Protein AF-R5W7V4-F1 (afdb_monomer_lite)

Radius of gyration: 25.19 Å; chains: 1; bounding box: 57×38×79 Å

Sequence (188 aa):
MGKQDMKKYNMDYVRISKSPCMNEIGKKKYGFDYDKALLEYKYFVGEKMSRKEWKKLKDCKKCNSYFEWEKSVMNENKEKTKIQLTEFEHYLDNKISMLKPQKNVYTILCSAFLGAIATYLCDHINHFFNLENDYQFTLFIVIIIIFPFLIIFAVWIMCKVMLPLWSTNTESTFLNEYRKIIKRMLDK

Structure (mmCIF, N/CA/C/O backbone):
data_AF-R5W7V4-F1
#
_entry.id   AF-R5W7V4-F1
#
loop_
_atom_site.group_PDB
_atom_site.id
_atom_site.type_symbol
_atom_site.label_atom_id
_atom_site.label_alt_id
_atom_site.label_comp_id
_atom_site.label_asym_id
_atom_site.label_entity_id
_atom_site.label_seq_id
_atom_site.pdbx_PDB_ins_code
_atom_site.Cartn_x
_atom_site.Cartn_y
_atom_site.Cartn_z
_atom_site.occupancy
_atom_site.B_iso_or_equiv
_atom_site.auth_seq_id
_atom_site.auth_comp_id
_atom_site.auth_asym_id
_atom_site.auth_atom_id
_atom_site.pdbx_PDB_model_num
ATOM 1 N N . MET A 1 1 ? -7.627 -14.445 33.616 1.00 45.75 1 MET A N 1
ATOM 2 C CA . MET A 1 1 ? -7.282 -14.604 32.185 1.00 45.75 1 MET A CA 1
ATOM 3 C C . MET A 1 1 ? -7.507 -16.058 31.806 1.00 45.75 1 MET A C 1
ATOM 5 O O . MET A 1 1 ? -6.765 -16.918 32.264 1.00 45.75 1 MET A O 1
ATOM 9 N N . GLY A 1 2 ? -8.619 -16.349 31.129 1.00 37.44 2 GLY A N 1
ATOM 10 C CA . GLY A 1 2 ? -9.129 -17.711 30.954 1.00 37.44 2 GLY A CA 1
ATOM 11 C C . GLY A 1 2 ? -8.644 -18.357 29.658 1.00 37.44 2 GLY A C 1
ATOM 12 O O . GLY A 1 2 ? -8.503 -17.697 28.635 1.00 37.44 2 GLY A O 1
ATOM 13 N N . LYS A 1 3 ? -8.455 -19.682 29.677 1.00 38.84 3 LYS A N 1
ATOM 14 C CA . LYS A 1 3 ? -8.078 -20.525 28.519 1.00 38.84 3 LYS A CA 1
ATOM 15 C C . LYS A 1 3 ? -8.970 -20.349 27.269 1.00 38.84 3 LYS A C 1
ATOM 17 O O . LYS A 1 3 ? -8.588 -20.798 26.192 1.00 38.84 3 LYS A O 1
ATOM 22 N N . GLN A 1 4 ? -10.141 -19.718 27.390 1.00 38.66 4 GLN A N 1
ATOM 23 C CA . GLN A 1 4 ? -11.029 -19.398 26.266 1.00 38.66 4 GLN A CA 1
ATOM 24 C C . GLN A 1 4 ? -10.526 -18.229 25.404 1.00 38.66 4 GLN A C 1
ATOM 26 O O . GLN A 1 4 ? -10.745 -18.255 24.195 1.00 38.66 4 GLN A O 1
ATOM 31 N N . ASP A 1 5 ? -9.774 -17.279 25.969 1.00 42.53 5 ASP A N 1
ATOM 32 C CA . ASP A 1 5 ? -9.280 -16.110 25.225 1.00 42.53 5 ASP A CA 1
ATOM 33 C C . ASP A 1 5 ? -8.139 -16.478 24.257 1.00 42.53 5 ASP A C 1
ATOM 35 O O . ASP A 1 5 ? -7.989 -15.869 23.200 1.00 42.53 5 ASP A O 1
ATOM 39 N N . MET A 1 6 ? -7.374 -17.537 24.557 1.00 39.38 6 MET A N 1
ATOM 40 C CA . MET A 1 6 ? -6.295 -18.033 23.684 1.00 39.38 6 MET A CA 1
ATOM 41 C C . MET A 1 6 ? -6.803 -18.786 22.448 1.00 39.38 6 MET A C 1
ATOM 43 O O . MET A 1 6 ? -6.127 -18.798 21.420 1.00 39.38 6 MET A O 1
ATOM 47 N N . LYS A 1 7 ? -7.993 -19.402 22.501 1.00 34.88 7 LYS A N 1
ATOM 48 C CA . LYS A 1 7 ? -8.510 -20.216 21.384 1.00 34.88 7 LYS A CA 1
ATOM 49 C C . LYS A 1 7 ? -8.892 -19.394 20.150 1.00 34.88 7 LYS A C 1
ATOM 51 O O . LYS A 1 7 ? -8.965 -19.957 19.064 1.00 34.88 7 LYS A O 1
ATOM 56 N N . LYS A 1 8 ? -9.097 -18.078 20.279 1.00 43.25 8 LYS A N 1
ATOM 57 C CA . LYS A 1 8 ? -9.481 -17.207 19.153 1.00 43.25 8 LYS A CA 1
ATOM 58 C C . LYS A 1 8 ? -8.299 -16.803 18.254 1.00 43.25 8 LYS A C 1
ATOM 60 O O . LYS A 1 8 ? -8.521 -16.257 17.177 1.00 43.25 8 LYS A O 1
ATOM 65 N N . TYR A 1 9 ? -7.060 -17.075 18.675 1.00 46.03 9 TYR A N 1
ATOM 66 C CA . TYR A 1 9 ? -5.841 -16.639 17.980 1.00 46.03 9 TYR A CA 1
ATOM 67 C C . TYR A 1 9 ? -5.237 -17.678 17.022 1.00 46.03 9 TYR A C 1
ATOM 69 O O . TYR A 1 9 ? -4.394 -17.311 16.205 1.00 46.03 9 TYR A O 1
ATOM 77 N N . ASN A 1 10 ? -5.696 -18.933 17.050 1.00 44.97 10 ASN A N 1
ATOM 78 C CA . ASN A 1 10 ? -5.303 -19.953 16.073 1.00 44.97 10 ASN A CA 1
ATOM 79 C C . ASN A 1 10 ? -6.250 -19.927 14.869 1.00 44.97 10 ASN A C 1
ATOM 81 O O . ASN A 1 10 ? -7.107 -20.792 14.712 1.00 44.97 10 ASN A O 1
ATOM 85 N N . MET A 1 11 ? -6.117 -18.906 14.023 1.00 55.84 11 MET A N 1
ATOM 86 C CA . MET A 1 11 ? -6.521 -19.056 12.627 1.00 55.84 11 MET A CA 1
ATOM 87 C C . MET A 1 11 ? -5.297 -19.509 11.844 1.00 55.84 11 MET A C 1
ATOM 89 O O . MET A 1 11 ? -4.327 -18.760 11.731 1.00 55.84 11 MET A O 1
ATOM 93 N N . ASP A 1 12 ? -5.340 -20.732 11.321 1.00 56.56 12 ASP A N 1
ATOM 94 C CA . ASP A 1 12 ? -4.322 -21.242 10.409 1.00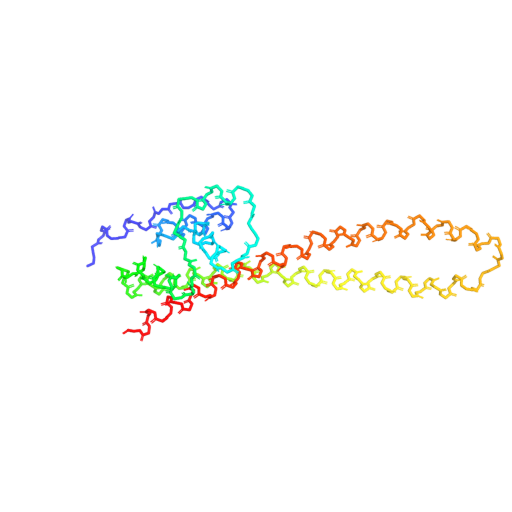 56.56 12 ASP A CA 1
ATOM 95 C C . ASP A 1 12 ? -4.352 -20.404 9.126 1.00 56.56 12 ASP A C 1
ATOM 97 O O . ASP A 1 12 ? -5.196 -20.574 8.245 1.00 56.56 12 ASP A O 1
ATOM 101 N N . TYR A 1 13 ? -3.459 -19.421 9.038 1.00 59.09 13 TYR A N 1
ATOM 102 C CA . TYR A 1 13 ? -3.273 -18.654 7.815 1.00 59.09 13 TYR A CA 1
ATOM 103 C C . TYR A 1 13 ? -2.566 -19.550 6.802 1.00 59.09 13 TYR A C 1
ATOM 105 O O . TYR A 1 13 ? -1.407 -19.918 7.006 1.00 59.09 13 TYR A O 1
ATOM 113 N N . VAL A 1 14 ? -3.222 -19.868 5.687 1.00 56.81 14 VAL A N 1
ATOM 114 C CA . VAL A 1 14 ? -2.554 -20.546 4.572 1.00 56.81 14 VAL A CA 1
ATOM 115 C C . VAL A 1 14 ? -1.581 -19.548 3.938 1.00 56.81 14 VAL A C 1
ATOM 117 O O . VAL A 1 14 ? -1.961 -18.648 3.188 1.00 56.81 14 VAL A O 1
ATOM 120 N N . ARG A 1 15 ? -0.296 -19.658 4.289 1.00 60.81 15 ARG A N 1
ATOM 121 C CA . ARG A 1 15 ? 0.766 -18.746 3.836 1.00 60.81 15 ARG A CA 1
ATOM 122 C C . ARG A 1 15 ? 1.220 -19.099 2.417 1.00 60.81 15 ARG A C 1
ATOM 124 O O . ARG A 1 15 ? 2.344 -19.539 2.222 1.00 60.81 15 ARG A O 1
ATOM 131 N N . ILE A 1 16 ? 0.353 -18.893 1.425 1.00 64.12 16 ILE A N 1
ATOM 132 C CA . ILE A 1 16 ? 0.706 -19.109 0.008 1.00 64.12 16 ILE A CA 1
ATOM 133 C C . ILE A 1 16 ? 1.590 -17.960 -0.497 1.00 64.12 16 ILE A C 1
ATOM 135 O O . ILE A 1 16 ? 2.588 -18.172 -1.175 1.00 64.12 16 ILE A O 1
ATOM 139 N N . SER A 1 17 ? 1.251 -16.717 -0.140 1.00 72.75 17 SER A N 1
ATOM 140 C CA . SER A 1 17 ? 2.065 -15.539 -0.452 1.00 72.75 17 SER A CA 1
ATOM 141 C C . SER A 1 17 ? 1.867 -14.423 0.579 1.00 72.75 17 SER A C 1
ATOM 143 O O . SER A 1 17 ? 0.826 -14.321 1.233 1.00 72.75 17 SER A O 1
ATOM 145 N N . LYS A 1 18 ? 2.894 -13.579 0.753 1.00 78.81 18 LYS A N 1
ATOM 146 C CA . LYS A 1 18 ? 2.960 -12.592 1.845 1.00 78.81 18 LYS A CA 1
ATOM 147 C C . LYS A 1 18 ? 1.864 -11.519 1.756 1.00 78.81 18 LYS A C 1
ATOM 149 O O . LYS A 1 18 ? 1.287 -11.167 2.777 1.00 78.81 18 LYS A O 1
ATOM 154 N N . SER A 1 19 ? 1.555 -11.000 0.563 1.00 80.56 19 SER A N 1
ATOM 155 C CA . SER A 1 19 ? 0.599 -9.884 0.413 1.00 80.56 19 SER A CA 1
ATOM 156 C C . SER A 1 19 ? -0.866 -10.271 0.702 1.00 80.56 19 SER A C 1
ATOM 158 O O . SER A 1 19 ? -1.476 -9.610 1.548 1.00 80.56 19 SER A O 1
ATOM 160 N N . PRO A 1 20 ? -1.425 -11.352 0.116 1.00 83.75 20 PRO A N 1
ATOM 161 C CA . PRO A 1 20 ? -2.779 -11.814 0.432 1.00 83.75 20 PRO A CA 1
ATOM 162 C C . PRO A 1 20 ? -2.936 -12.227 1.894 1.00 83.75 20 PRO A C 1
ATOM 164 O O . PRO A 1 20 ? -3.913 -11.845 2.529 1.00 83.75 20 PRO A O 1
ATOM 167 N N . CYS A 1 21 ? -1.934 -12.913 2.457 1.00 85.56 21 CYS A N 1
ATOM 168 C CA . CYS A 1 21 ? -1.921 -13.279 3.873 1.00 85.56 21 CYS A CA 1
ATOM 169 C C . CYS A 1 21 ? -2.032 -12.039 4.776 1.00 85.56 21 CYS A C 1
ATOM 171 O O . CYS A 1 21 ? -2.860 -11.999 5.683 1.00 85.56 21 CYS A O 1
ATOM 173 N N . MET A 1 22 ? -1.271 -10.979 4.484 1.00 87.56 22 MET A N 1
ATOM 174 C CA . MET A 1 22 ? -1.375 -9.731 5.242 1.00 87.56 22 MET A CA 1
ATOM 175 C C . MET A 1 22 ? -2.746 -9.064 5.083 1.00 87.56 22 MET A C 1
ATOM 177 O O . MET A 1 22 ? -3.287 -8.581 6.071 1.00 87.56 22 MET A O 1
ATOM 181 N N . ASN A 1 23 ? -3.344 -9.069 3.887 1.00 89.62 23 ASN A N 1
ATOM 182 C CA . ASN A 1 23 ? -4.699 -8.535 3.693 1.00 89.62 23 ASN A CA 1
ATOM 183 C C . ASN A 1 23 ? -5.749 -9.326 4.487 1.00 89.62 23 ASN A C 1
ATOM 185 O O . ASN A 1 23 ? -6.650 -8.731 5.080 1.00 89.62 23 ASN A O 1
ATOM 189 N N . GLU A 1 24 ? -5.621 -10.653 4.540 1.00 88.56 24 GLU A N 1
ATOM 190 C CA . GLU A 1 24 ? -6.488 -11.497 5.361 1.00 88.56 24 GLU A CA 1
ATOM 191 C C . GLU A 1 24 ? -6.333 -11.212 6.852 1.00 88.56 24 GLU A C 1
ATOM 193 O O . GLU A 1 24 ? -7.341 -11.085 7.546 1.00 88.56 24 GLU A O 1
ATOM 198 N N . ILE A 1 25 ? -5.097 -11.072 7.342 1.00 89.38 25 ILE A N 1
ATOM 199 C CA . ILE A 1 25 ? -4.821 -10.679 8.730 1.00 89.38 25 ILE A CA 1
ATOM 200 C C . ILE A 1 25 ? -5.472 -9.321 9.024 1.00 89.38 25 ILE A C 1
ATOM 202 O O . ILE A 1 25 ? -6.165 -9.187 10.031 1.00 89.38 25 ILE A O 1
ATOM 206 N N . GLY A 1 26 ? -5.313 -8.342 8.127 1.00 90.81 26 GLY A N 1
ATOM 207 C CA . GLY A 1 26 ? -5.961 -7.030 8.206 1.00 90.81 26 GLY A CA 1
ATOM 208 C C . GLY A 1 26 ? -7.468 -7.137 8.429 1.00 90.81 26 GLY A C 1
ATOM 209 O O . GLY A 1 26 ? -7.990 -6.616 9.417 1.00 90.81 26 GLY A O 1
ATOM 210 N N . LYS A 1 27 ? -8.153 -7.888 7.561 1.00 92.06 27 LYS A N 1
ATOM 211 C CA . LYS A 1 27 ? -9.605 -8.098 7.637 1.00 92.06 27 LYS A CA 1
ATOM 212 C C . LYS A 1 27 ? -10.025 -8.841 8.901 1.00 92.06 27 LYS A C 1
ATOM 214 O O . LYS A 1 27 ? -10.888 -8.364 9.630 1.00 92.06 27 LYS A O 1
ATOM 219 N N . LYS A 1 28 ? -9.418 -9.998 9.167 1.00 89.88 28 LYS A N 1
ATOM 220 C CA . LYS A 1 28 ? -9.837 -10.922 10.231 1.00 89.88 28 LYS A CA 1
ATOM 221 C C . LYS A 1 28 ? -9.493 -10.416 11.630 1.00 89.88 28 LYS A C 1
ATOM 223 O O . LYS A 1 28 ? -10.316 -10.523 12.533 1.00 89.88 28 LYS A O 1
ATOM 228 N N . LYS A 1 29 ? -8.279 -9.892 11.822 1.00 89.81 29 LYS A N 1
ATOM 229 C CA . LYS A 1 29 ? -7.768 -9.494 13.142 1.00 89.81 29 LYS A CA 1
ATOM 230 C C . LYS A 1 29 ? -8.111 -8.047 13.489 1.00 89.81 29 LYS A C 1
ATOM 232 O O . LYS A 1 29 ? -8.389 -7.753 14.647 1.00 89.81 29 LYS A O 1
ATOM 237 N N . TYR A 1 30 ? -8.106 -7.155 12.499 1.00 91.50 30 TYR A N 1
ATOM 238 C CA . TYR A 1 30 ? -8.229 -5.713 12.730 1.00 91.50 30 TYR A CA 1
ATOM 239 C C . TYR A 1 30 ? -9.484 -5.086 12.111 1.00 91.50 30 TYR A C 1
ATOM 241 O O . TYR A 1 30 ? -9.665 -3.874 12.236 1.00 91.50 30 TYR A O 1
ATOM 249 N N . GLY A 1 31 ? -10.337 -5.867 11.437 1.00 91.56 31 GLY A N 1
ATOM 250 C CA . GLY A 1 31 ? -11.503 -5.341 10.717 1.00 91.56 31 GLY A CA 1
ATOM 251 C C . GLY A 1 31 ? -11.128 -4.390 9.574 1.00 91.56 31 GLY A C 1
ATOM 252 O O . GLY A 1 31 ? -11.945 -3.581 9.151 1.00 91.56 31 GLY A O 1
ATOM 253 N N . PHE A 1 32 ? -9.880 -4.442 9.106 1.00 94.19 32 PHE A N 1
ATOM 254 C CA . PHE A 1 32 ? -9.323 -3.504 8.141 1.00 94.19 32 PHE A CA 1
ATOM 255 C C . PHE A 1 32 ? -9.363 -4.096 6.732 1.00 94.19 32 PHE A C 1
ATOM 257 O O . PHE A 1 32 ? -8.532 -4.931 6.362 1.00 94.19 32 PHE A O 1
ATOM 264 N N . ASP A 1 33 ? -10.335 -3.652 5.935 1.00 93.81 33 ASP A N 1
ATOM 265 C CA . ASP A 1 33 ? -10.383 -3.950 4.506 1.00 93.81 33 ASP A CA 1
ATOM 266 C C . ASP A 1 33 ? -9.449 -3.002 3.742 1.00 93.81 33 ASP A C 1
ATOM 268 O O . ASP A 1 33 ? -9.817 -1.873 3.420 1.00 93.81 33 ASP A O 1
ATOM 272 N N . TYR A 1 34 ? -8.231 -3.478 3.468 1.00 92.75 34 TYR A N 1
ATOM 273 C CA . TYR A 1 34 ? -7.195 -2.705 2.780 1.00 92.75 34 TYR A CA 1
ATOM 274 C C . TYR A 1 34 ? -7.663 -2.153 1.428 1.00 92.75 34 TYR A C 1
ATOM 276 O O . TYR A 1 34 ? -7.452 -0.975 1.151 1.00 92.75 34 TYR A O 1
ATOM 284 N N . ASP A 1 35 ? -8.319 -2.975 0.603 1.00 91.75 35 ASP A N 1
ATOM 285 C CA . ASP A 1 35 ? -8.723 -2.571 -0.748 1.00 91.75 35 ASP A CA 1
ATOM 286 C C . ASP A 1 35 ? -9.801 -1.486 -0.686 1.00 91.75 35 ASP A C 1
ATOM 288 O O . ASP A 1 35 ? -9.762 -0.521 -1.449 1.00 91.75 35 ASP A O 1
ATOM 292 N N . LYS A 1 36 ? -10.746 -1.625 0.251 1.00 93.56 36 LYS A N 1
ATOM 293 C CA . LYS A 1 36 ? -11.775 -0.614 0.500 1.00 93.56 36 LYS A CA 1
ATOM 294 C C . LYS A 1 36 ? -11.154 0.692 1.000 1.00 93.56 36 LYS A C 1
ATOM 296 O O . LYS A 1 36 ? -11.399 1.740 0.413 1.00 93.56 36 LYS A O 1
ATOM 301 N N . ALA A 1 37 ? -10.324 0.632 2.040 1.00 93.50 37 ALA A N 1
ATOM 302 C CA . ALA A 1 37 ? -9.712 1.815 2.641 1.00 93.50 37 ALA A CA 1
ATOM 303 C C . ALA A 1 37 ? -8.799 2.565 1.652 1.00 93.50 37 ALA A C 1
ATOM 305 O O . ALA A 1 37 ? -8.789 3.796 1.621 1.00 93.50 37 ALA A O 1
ATOM 306 N N . LEU A 1 38 ? -8.080 1.832 0.795 1.00 93.56 38 LEU A N 1
ATOM 307 C CA . LEU A 1 38 ? -7.274 2.416 -0.274 1.00 93.56 38 LEU A CA 1
ATOM 308 C C . LEU A 1 38 ? -8.144 3.105 -1.335 1.00 93.56 38 LEU A C 1
ATOM 310 O O . LEU A 1 38 ? -7.775 4.174 -1.810 1.00 93.56 38 LEU A O 1
ATOM 314 N N . LEU A 1 39 ? -9.292 2.529 -1.709 1.00 93.19 39 LEU A N 1
ATOM 315 C CA . LEU A 1 39 ? -10.225 3.155 -2.655 1.00 93.19 39 LEU A CA 1
ATOM 316 C C . LEU A 1 39 ? -10.808 4.462 -2.118 1.00 93.19 39 LEU A C 1
ATOM 318 O O . LEU A 1 39 ? -10.864 5.448 -2.850 1.00 93.19 39 LEU A O 1
ATOM 322 N N . GLU A 1 40 ? -11.210 4.478 -0.847 1.00 93.38 40 GLU A N 1
ATOM 323 C CA . GLU A 1 40 ? -11.707 5.687 -0.179 1.00 93.38 40 GLU A CA 1
ATOM 324 C C . GLU A 1 40 ? -10.632 6.778 -0.148 1.00 93.38 40 GLU A C 1
ATOM 326 O O . GLU A 1 40 ? -10.915 7.935 -0.459 1.00 93.38 40 GLU A O 1
ATOM 331 N N . TYR A 1 41 ? -9.383 6.398 0.144 1.00 93.25 41 TYR A N 1
ATOM 332 C CA . TYR A 1 41 ? -8.248 7.314 0.100 1.00 93.25 41 TYR A CA 1
ATOM 333 C C . TYR A 1 41 ? -7.994 7.853 -1.313 1.00 93.25 41 TYR A C 1
ATOM 335 O O . TYR A 1 41 ? -7.917 9.067 -1.482 1.00 93.25 41 TYR A O 1
ATOM 343 N N . LYS A 1 42 ? -7.921 6.977 -2.329 1.00 92.38 42 LYS A N 1
ATOM 344 C CA . LYS A 1 42 ? -7.722 7.355 -3.741 1.00 92.38 42 LYS A CA 1
ATOM 345 C C . LYS A 1 42 ? -8.773 8.351 -4.221 1.00 92.38 42 LYS A C 1
ATOM 347 O O . LYS A 1 42 ? -8.424 9.312 -4.899 1.00 92.38 42 LYS A O 1
ATOM 352 N N . TYR A 1 43 ? -10.036 8.128 -3.856 1.00 91.62 43 TYR A N 1
ATOM 353 C CA . TYR A 1 43 ? -11.122 9.043 -4.190 1.00 91.62 43 TYR A CA 1
ATOM 354 C C . TYR A 1 43 ? -10.894 10.428 -3.579 1.00 91.62 43 TYR A C 1
ATOM 356 O O . TYR A 1 43 ? -10.953 11.424 -4.296 1.00 91.62 43 TYR A O 1
ATOM 364 N N . PHE A 1 44 ? -10.582 10.483 -2.282 1.00 88.81 44 PHE A N 1
ATOM 365 C CA . PHE A 1 44 ? -10.342 11.739 -1.572 1.00 88.81 44 PHE A CA 1
ATOM 366 C C . PHE A 1 44 ? -9.151 12.520 -2.159 1.00 88.81 44 PHE A C 1
ATOM 368 O O . PHE A 1 44 ? -9.264 13.725 -2.369 1.00 88.81 44 PHE A O 1
ATOM 375 N N . VAL A 1 45 ? -8.026 11.858 -2.453 1.00 89.38 45 VAL A N 1
ATOM 376 C CA . VAL A 1 45 ? -6.831 12.538 -2.994 1.00 89.38 45 VAL A CA 1
ATOM 377 C C . VAL A 1 45 ? -6.918 12.844 -4.494 1.00 89.38 45 VAL A C 1
ATOM 379 O O . VAL A 1 45 ? -5.993 13.432 -5.048 1.00 89.38 45 VAL A O 1
ATOM 382 N N . GLY A 1 46 ? -8.002 12.444 -5.168 1.00 86.94 46 GLY A N 1
ATOM 383 C CA . GLY A 1 46 ? -8.172 12.644 -6.608 1.00 86.94 46 GLY A CA 1
ATOM 384 C C . GLY A 1 46 ? -7.262 11.765 -7.475 1.00 86.94 46 GLY A C 1
ATOM 385 O O . GLY A 1 46 ? -6.955 12.128 -8.610 1.00 86.94 46 GLY A O 1
ATOM 386 N N . GLU A 1 47 ? -6.822 10.611 -6.966 1.00 87.56 47 GLU A N 1
ATOM 387 C CA . GLU A 1 47 ? -5.986 9.671 -7.718 1.00 87.56 47 GLU A CA 1
ATOM 388 C C . GLU A 1 47 ? -6.767 9.073 -8.898 1.00 87.56 47 GLU A C 1
ATOM 390 O O . GLU A 1 47 ? -7.952 8.733 -8.794 1.00 87.56 47 GLU A O 1
ATOM 395 N N . LYS A 1 48 ? -6.092 8.868 -10.034 1.00 85.31 48 LYS A N 1
ATOM 396 C CA . LYS A 1 48 ? -6.717 8.237 -11.199 1.00 85.31 48 LYS A CA 1
ATOM 397 C C . LYS A 1 48 ? -7.113 6.793 -10.878 1.00 85.31 48 LYS A C 1
ATOM 399 O O . LYS A 1 48 ? -6.271 5.933 -10.637 1.00 85.31 48 LYS A O 1
ATOM 404 N N . MET A 1 49 ? -8.407 6.505 -10.983 1.00 86.62 49 MET A N 1
ATOM 405 C CA . MET A 1 49 ? -8.972 5.175 -10.752 1.00 86.62 49 MET A CA 1
ATOM 406 C C . MET A 1 49 ? -9.421 4.496 -12.050 1.00 86.62 49 MET A C 1
ATOM 408 O O . MET A 1 49 ? -9.970 5.115 -12.964 1.00 86.62 49 MET A O 1
ATOM 412 N N . SER A 1 50 ? -9.233 3.181 -12.119 1.00 88.62 50 SER A N 1
ATOM 413 C CA . SER A 1 50 ? -9.734 2.329 -13.195 1.00 88.62 50 SER A CA 1
ATOM 414 C C . SER A 1 50 ? -11.258 2.163 -13.140 1.00 88.62 50 SER A C 1
ATOM 416 O O . SER A 1 50 ? -11.902 2.323 -12.103 1.00 88.62 50 SER A O 1
ATOM 418 N N . ARG A 1 51 ? -11.867 1.743 -14.259 1.00 89.06 51 ARG A N 1
ATOM 419 C CA . ARG A 1 51 ? -13.319 1.470 -14.326 1.00 89.06 51 ARG A CA 1
ATOM 420 C C . ARG A 1 51 ? -13.784 0.436 -13.292 1.00 89.06 51 ARG A C 1
ATOM 422 O O . ARG A 1 51 ? -14.908 0.525 -12.806 1.00 89.06 51 ARG A O 1
ATOM 429 N N . LYS A 1 52 ? -12.945 -0.557 -12.969 1.00 90.25 52 LYS A N 1
ATOM 430 C CA . LYS A 1 52 ? -13.256 -1.580 -11.955 1.00 90.25 52 LYS A CA 1
ATOM 431 C C . LYS A 1 52 ? -13.265 -0.978 -10.548 1.00 90.25 52 LYS A C 1
ATOM 433 O O . LYS A 1 52 ? -14.162 -1.284 -9.772 1.00 90.25 52 LYS A O 1
ATOM 438 N N . GLU A 1 53 ? -12.308 -0.105 -10.247 1.00 91.19 53 GLU A N 1
ATOM 439 C CA . GLU A 1 53 ? -12.225 0.609 -8.968 1.00 91.19 53 GLU A CA 1
ATOM 440 C C . GLU A 1 53 ? -13.420 1.557 -8.782 1.00 91.19 53 GLU A C 1
ATOM 442 O O . GLU A 1 53 ? -14.062 1.526 -7.736 1.00 91.19 53 GLU A O 1
ATOM 447 N N . TRP A 1 54 ? -13.819 2.294 -9.826 1.00 90.69 54 TRP A N 1
ATOM 448 C CA . TRP A 1 54 ? -15.028 3.132 -9.802 1.00 90.69 54 TRP A CA 1
ATOM 449 C C . TRP A 1 54 ? -16.314 2.354 -9.507 1.00 90.69 54 TRP A C 1
ATOM 451 O O . TRP A 1 54 ? -17.197 2.862 -8.819 1.00 90.69 54 TRP A O 1
ATOM 461 N N . LYS A 1 55 ? -16.436 1.116 -10.007 1.00 90.50 55 LYS A N 1
ATOM 462 C CA . LYS A 1 55 ? -17.589 0.258 -9.692 1.00 90.50 55 LYS A CA 1
ATOM 463 C C . LYS A 1 55 ? -17.625 -0.117 -8.210 1.00 90.50 55 LYS A C 1
ATOM 465 O O . LYS A 1 55 ? -18.694 -0.035 -7.621 1.00 90.50 55 LYS A O 1
ATOM 470 N N . LYS A 1 56 ? -16.477 -0.472 -7.621 1.00 90.38 56 LYS A N 1
ATOM 471 C CA . LYS A 1 56 ? -16.354 -0.826 -6.194 1.00 90.38 56 LYS A CA 1
ATOM 472 C C . LYS A 1 56 ? -16.559 0.374 -5.263 1.00 90.38 56 LYS A C 1
ATOM 474 O O . LYS A 1 56 ? -17.074 0.214 -4.164 1.00 90.38 56 LYS A O 1
ATOM 479 N N . LEU A 1 57 ? -16.205 1.580 -5.712 1.00 89.81 57 LEU A N 1
ATOM 480 C CA . LEU A 1 57 ? -16.384 2.810 -4.936 1.00 89.81 57 LEU A CA 1
ATOM 481 C C . LEU A 1 57 ? -17.859 3.103 -4.609 1.00 89.81 57 LEU A C 1
ATOM 483 O O . LEU A 1 57 ? -18.140 3.821 -3.654 1.00 89.81 57 LEU A O 1
ATOM 487 N N . LYS A 1 58 ? -18.816 2.556 -5.372 1.00 87.00 58 LYS A N 1
ATOM 488 C CA . LYS A 1 58 ? -20.251 2.721 -5.082 1.00 87.00 58 LYS A CA 1
ATOM 489 C C . LYS A 1 58 ? -20.620 2.276 -3.663 1.00 87.00 58 LYS A C 1
ATOM 491 O O . LYS A 1 58 ? -21.476 2.910 -3.058 1.00 87.00 58 LYS A O 1
ATOM 496 N N . ASP A 1 59 ? -19.922 1.269 -3.145 1.00 86.25 59 ASP A N 1
ATOM 497 C CA . ASP A 1 59 ? -20.156 0.682 -1.822 1.00 86.25 59 ASP A CA 1
ATOM 498 C C . ASP A 1 59 ? -19.213 1.259 -0.741 1.00 86.25 59 ASP A C 1
ATOM 500 O O . ASP A 1 59 ? -19.180 0.789 0.398 1.00 86.25 59 ASP A O 1
ATOM 504 N N . CYS A 1 60 ? -18.406 2.265 -1.096 1.00 87.50 60 CYS A N 1
ATOM 505 C CA . CYS A 1 60 ? -17.399 2.882 -0.233 1.00 87.50 60 CYS A CA 1
ATOM 506 C C . CYS A 1 60 ? -17.838 4.276 0.234 1.00 87.50 60 CYS A C 1
ATOM 508 O O . CYS A 1 60 ? -18.620 4.960 -0.433 1.00 87.50 60 CYS A O 1
ATOM 510 N N . LYS A 1 61 ? -17.299 4.735 1.368 1.00 87.12 61 LYS A N 1
ATOM 511 C CA . LYS A 1 61 ? -17.526 6.108 1.829 1.00 87.12 61 LYS A CA 1
ATOM 512 C C . LYS A 1 61 ? -16.768 7.087 0.939 1.00 87.12 61 LYS A C 1
ATOM 514 O O . LYS A 1 61 ? -15.579 6.932 0.677 1.00 87.12 61 LYS A O 1
ATOM 519 N N . LYS A 1 62 ? -17.453 8.140 0.507 1.00 90.06 62 LYS A N 1
ATOM 520 C CA . LYS A 1 62 ? -16.868 9.201 -0.315 1.00 90.06 62 LYS A CA 1
ATOM 521 C C . LYS A 1 62 ? -16.535 10.383 0.578 1.00 90.06 62 LYS A C 1
ATOM 523 O O . LYS A 1 62 ? -17.432 11.120 0.970 1.00 90.06 62 LYS A O 1
ATOM 528 N N . CYS A 1 63 ? -15.259 10.518 0.915 1.00 89.19 63 CYS A N 1
ATOM 529 C CA . CYS A 1 63 ? -14.751 11.671 1.649 1.00 89.19 63 CYS A CA 1
ATOM 530 C C . CYS A 1 63 ? -14.248 12.703 0.637 1.00 89.19 63 CYS A C 1
ATOM 532 O O . CYS A 1 63 ? -13.509 12.341 -0.276 1.00 89.19 63 CYS A O 1
ATOM 534 N N . ASN A 1 64 ? -14.639 13.966 0.788 1.00 87.62 64 ASN A N 1
ATOM 535 C CA . ASN A 1 64 ? -14.216 15.056 -0.097 1.00 87.62 64 ASN A CA 1
ATOM 536 C C . ASN A 1 64 ? -13.122 15.931 0.535 1.00 87.62 64 ASN A C 1
ATOM 538 O O . ASN A 1 64 ? -12.599 16.835 -0.111 1.00 87.62 64 ASN A O 1
ATOM 542 N N . SER A 1 65 ? -12.766 15.680 1.798 1.00 89.75 65 SER A N 1
ATOM 543 C CA . SER A 1 65 ? -11.697 16.391 2.498 1.00 89.75 65 SER A CA 1
ATOM 544 C C . SER A 1 65 ? -10.868 15.458 3.378 1.00 89.75 65 SER A C 1
ATOM 546 O O . SER A 1 65 ? -11.333 14.395 3.800 1.00 89.75 65 SER A O 1
ATOM 548 N N . TYR A 1 66 ? -9.645 15.891 3.706 1.00 91.75 66 TYR A N 1
ATOM 549 C CA . TYR A 1 66 ? -8.777 15.167 4.639 1.00 91.75 66 TYR A CA 1
ATOM 550 C C . TYR A 1 66 ? -9.446 15.002 6.003 1.00 91.75 66 TYR A C 1
ATOM 552 O O . TYR A 1 66 ? -9.366 13.936 6.601 1.00 91.75 66 TYR A O 1
ATOM 560 N N . PHE A 1 67 ? -10.147 16.036 6.471 1.00 92.38 67 PHE A N 1
ATOM 561 C CA . PHE A 1 67 ? -10.836 16.011 7.757 1.00 92.38 67 PHE A CA 1
ATOM 562 C C . PHE A 1 67 ? -11.959 14.965 7.798 1.00 92.38 67 PHE A C 1
ATOM 564 O O . PHE A 1 67 ? -12.080 14.223 8.771 1.00 92.38 67 PHE A O 1
ATOM 571 N N . GLU A 1 68 ? -12.767 14.863 6.738 1.00 94.06 68 GLU A N 1
ATOM 572 C CA . GLU A 1 68 ? -13.803 13.827 6.629 1.00 94.06 68 GLU A CA 1
ATOM 573 C C . GLU A 1 68 ? -13.202 12.423 6.612 1.00 94.06 68 GLU A C 1
ATOM 575 O O . GLU A 1 68 ? -13.688 11.530 7.312 1.00 94.06 68 GLU A O 1
ATOM 580 N N . TRP A 1 69 ? -12.126 12.245 5.844 1.00 95.19 69 TRP A N 1
ATOM 581 C CA . TRP A 1 69 ? -11.420 10.975 5.756 1.00 95.19 69 TRP A CA 1
ATOM 582 C C . TRP A 1 69 ? -10.806 10.581 7.102 1.00 95.19 69 TRP A C 1
ATOM 584 O O . TRP A 1 69 ? -11.065 9.484 7.596 1.00 95.19 69 TRP A O 1
ATOM 594 N N . GLU A 1 70 ? -10.084 11.495 7.752 1.00 95.12 70 GLU A N 1
ATOM 595 C CA . GLU A 1 70 ? -9.517 11.293 9.085 1.00 95.12 70 GLU A CA 1
ATOM 596 C C . GLU A 1 70 ? -10.601 10.919 10.096 1.00 95.12 70 GLU A C 1
ATOM 598 O O . GLU A 1 70 ? -10.460 9.935 10.823 1.00 95.12 70 GLU A O 1
ATOM 603 N N . LYS A 1 71 ? -11.713 11.660 10.120 1.00 95.06 71 LYS A N 1
ATOM 604 C CA . LYS A 1 71 ? -12.836 11.377 11.015 1.00 95.06 71 LYS A CA 1
ATOM 605 C C . LYS A 1 71 ? -13.436 9.996 10.746 1.00 95.06 71 LYS A C 1
ATOM 607 O O . LYS A 1 71 ? -13.797 9.304 11.696 1.00 95.06 71 LYS A O 1
ATOM 612 N N . SER A 1 72 ? -13.531 9.571 9.483 1.00 94.62 72 SER A N 1
ATOM 613 C CA . SER A 1 72 ? -13.982 8.219 9.133 1.00 94.62 72 SER A CA 1
ATOM 614 C C . SER A 1 72 ? -13.035 7.154 9.685 1.00 94.62 72 SER A C 1
ATOM 616 O O . SER A 1 72 ? -13.495 6.235 10.362 1.00 94.62 72 SER A O 1
ATOM 618 N N . VAL A 1 73 ? -11.724 7.321 9.479 1.00 94.94 73 VAL A N 1
ATOM 619 C CA . VAL A 1 73 ? -10.699 6.416 10.017 1.00 94.94 73 VAL A CA 1
ATOM 620 C C . VAL A 1 73 ? -10.780 6.364 11.541 1.00 94.94 73 VAL A C 1
ATOM 622 O O . VAL A 1 73 ? -10.835 5.282 12.119 1.00 94.94 73 VAL A O 1
ATOM 625 N N . MET A 1 74 ? -10.862 7.508 12.221 1.00 95.25 74 MET A N 1
ATOM 626 C CA . MET A 1 74 ? -10.999 7.540 13.678 1.00 95.25 74 MET A CA 1
ATOM 627 C C . MET A 1 74 ? -12.260 6.812 14.151 1.00 95.25 74 MET A C 1
ATOM 629 O O . MET A 1 74 ? -12.195 6.003 15.073 1.00 95.25 74 MET A O 1
ATOM 633 N N . ASN A 1 75 ? -13.399 7.045 13.495 1.00 94.25 75 ASN A N 1
ATOM 634 C CA . ASN A 1 75 ? -14.665 6.400 13.838 1.00 94.25 75 ASN A CA 1
ATOM 635 C C . ASN A 1 75 ? -14.627 4.878 13.659 1.00 94.25 75 ASN A C 1
ATOM 637 O O . ASN A 1 75 ? -15.206 4.164 14.472 1.00 94.25 75 ASN A O 1
ATOM 641 N N . GLU A 1 76 ? -13.940 4.375 12.635 1.00 94.06 76 GLU A N 1
ATOM 642 C CA . GLU A 1 76 ? -13.767 2.933 12.396 1.00 94.06 76 GLU A CA 1
ATOM 643 C C . GLU A 1 76 ? -12.882 2.251 13.443 1.00 94.06 76 GLU A C 1
ATOM 645 O O . GLU A 1 76 ? -12.939 1.036 13.625 1.00 94.06 76 GLU A O 1
ATOM 650 N N . ASN A 1 77 ? -12.064 3.030 14.149 1.00 94.88 77 ASN A N 1
ATOM 651 C CA . ASN A 1 77 ? -11.108 2.527 15.126 1.00 94.88 77 ASN A CA 1
ATOM 652 C C . ASN A 1 77 ? -11.459 2.928 16.569 1.00 94.88 77 ASN A C 1
ATOM 654 O O . ASN A 1 77 ? -10.738 2.544 17.485 1.00 94.88 77 ASN A O 1
ATOM 658 N N . LYS A 1 78 ? -12.562 3.658 16.791 1.00 93.81 78 LYS A N 1
ATOM 659 C CA . LYS A 1 78 ? -12.931 4.242 18.096 1.00 93.81 78 LYS A CA 1
ATOM 660 C C . LYS A 1 78 ? -13.188 3.206 19.197 1.00 93.81 78 LYS A C 1
ATOM 662 O O . LYS A 1 78 ? -13.000 3.505 20.367 1.00 93.81 78 LYS A O 1
ATOM 667 N N . GLU A 1 79 ? -13.644 2.010 18.823 1.00 93.38 79 GLU A N 1
ATOM 668 C CA . GLU A 1 79 ? -13.997 0.932 19.763 1.00 93.38 79 GLU A CA 1
ATOM 669 C C . GLU A 1 79 ? -12.803 0.023 20.085 1.00 93.38 79 GLU A C 1
ATOM 671 O O . GLU A 1 79 ? -12.907 -0.869 20.925 1.00 93.38 79 GLU A O 1
ATOM 676 N N . LYS A 1 80 ? -11.659 0.228 19.420 1.00 93.50 80 LYS A N 1
ATOM 677 C CA . LYS A 1 80 ? -10.458 -0.576 19.644 1.00 93.50 80 LYS A CA 1
ATOM 678 C C . LYS A 1 80 ? -9.774 -0.147 20.935 1.00 93.50 80 LYS A C 1
ATOM 680 O O . LYS A 1 80 ? -9.578 1.039 21.191 1.00 93.50 80 LYS A O 1
ATOM 685 N N . THR A 1 81 ? -9.350 -1.123 21.730 1.00 93.19 81 THR A N 1
ATOM 686 C CA . THR A 1 81 ? -8.546 -0.862 22.929 1.00 93.19 81 THR A CA 1
ATOM 687 C C . THR A 1 81 ? -7.154 -0.356 22.554 1.00 93.19 81 THR A C 1
ATOM 689 O O . THR A 1 81 ? -6.675 -0.589 21.442 1.00 93.19 81 THR A O 1
ATOM 692 N N . LYS A 1 82 ? -6.448 0.268 23.506 1.00 93.81 82 LYS A N 1
ATOM 693 C CA . LYS A 1 82 ? -5.059 0.712 23.306 1.00 93.81 82 LYS A CA 1
ATOM 694 C C . LYS A 1 82 ? -4.158 -0.417 22.789 1.00 93.81 82 LYS A C 1
ATOM 696 O O . LYS A 1 82 ? -3.424 -0.217 21.833 1.00 93.81 82 LYS A O 1
ATOM 701 N N . ILE A 1 83 ? -4.290 -1.624 23.348 1.00 92.81 83 ILE A N 1
ATOM 702 C CA . ILE A 1 83 ? -3.536 -2.812 22.911 1.00 92.81 83 ILE A CA 1
ATOM 703 C C . ILE A 1 83 ? -3.861 -3.159 21.451 1.00 92.81 83 ILE A C 1
ATOM 705 O O . ILE A 1 83 ? -2.955 -3.366 20.648 1.00 92.81 83 ILE A O 1
ATOM 709 N N . GLN A 1 84 ? -5.146 -3.183 21.083 1.00 92.81 84 GLN A N 1
ATOM 710 C CA . GLN A 1 84 ? -5.568 -3.471 19.708 1.00 92.81 84 GLN A CA 1
ATOM 711 C C . GLN A 1 84 ? -5.076 -2.409 18.717 1.00 92.81 84 GLN A C 1
ATOM 713 O O . GLN A 1 84 ? -4.684 -2.756 17.604 1.00 92.81 84 GLN A O 1
ATOM 718 N N . LEU A 1 85 ? -5.073 -1.132 19.111 1.00 95.31 85 LEU A N 1
ATOM 719 C CA . LEU A 1 85 ? -4.538 -0.034 18.306 1.00 95.31 85 LEU A CA 1
ATOM 720 C C . LEU A 1 85 ? -3.017 -0.136 18.142 1.00 95.31 85 LEU A C 1
ATOM 722 O O . LEU A 1 85 ? -2.531 0.048 17.031 1.00 95.31 85 LEU A O 1
ATOM 726 N N . THR A 1 86 ? -2.272 -0.490 19.193 1.00 95.50 86 THR A N 1
ATOM 727 C CA . THR A 1 86 ? -0.818 -0.713 19.117 1.00 95.50 86 THR A CA 1
ATOM 728 C C . THR A 1 86 ? -0.483 -1.887 18.200 1.00 95.50 86 THR A C 1
ATOM 730 O O . THR A 1 86 ? 0.358 -1.765 17.314 1.00 95.50 86 THR A O 1
ATOM 733 N N . GLU A 1 87 ? -1.179 -3.019 18.335 1.00 94.75 87 GLU A N 1
ATOM 734 C CA . GLU A 1 87 ? -0.977 -4.148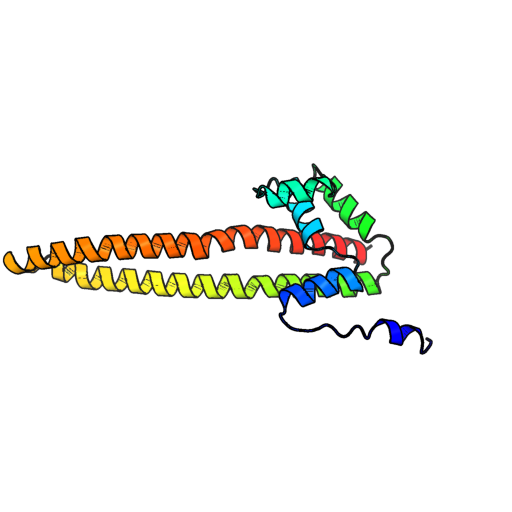 17.423 1.00 94.75 87 GLU A CA 1
ATOM 735 C C . GLU A 1 87 ? -1.338 -3.804 15.974 1.00 94.75 87 GLU A C 1
ATOM 737 O O . GLU A 1 87 ? -0.729 -4.328 15.039 1.00 94.75 87 GLU A O 1
ATOM 742 N N . PHE A 1 88 ? -2.347 -2.955 15.777 1.00 96.00 88 PHE A N 1
ATOM 743 C CA . PHE A 1 88 ? -2.751 -2.519 14.450 1.00 96.00 88 PHE A CA 1
ATOM 744 C C . PHE A 1 88 ? -1.746 -1.535 13.838 1.00 96.00 88 PHE A C 1
ATOM 746 O O . PHE A 1 88 ? -1.440 -1.634 12.652 1.00 96.00 88 PHE A O 1
ATOM 753 N N . GLU A 1 89 ? -1.173 -0.639 14.640 1.00 96.38 89 GLU A N 1
ATOM 754 C CA . GLU A 1 89 ? -0.085 0.257 14.239 1.00 96.38 89 GLU A CA 1
ATOM 755 C C . GLU A 1 89 ? 1.138 -0.538 13.755 1.00 96.38 89 GLU A C 1
ATOM 757 O O . GLU A 1 89 ? 1.623 -0.293 12.648 1.00 96.38 89 GLU A O 1
ATOM 762 N N . HIS A 1 90 ? 1.540 -1.580 14.491 1.00 94.94 90 HIS A N 1
ATOM 763 C CA . HIS A 1 90 ? 2.601 -2.497 14.063 1.00 94.94 90 HIS A CA 1
ATOM 764 C C . HIS A 1 90 ? 2.246 -3.274 12.789 1.00 94.94 90 HIS A C 1
ATOM 766 O O . HIS A 1 90 ? 3.099 -3.500 11.927 1.00 94.94 90 HIS A O 1
ATOM 772 N N . TYR A 1 91 ? 0.985 -3.687 12.631 1.00 94.94 91 TYR A N 1
ATOM 773 C CA . TYR A 1 91 ? 0.517 -4.300 11.388 1.00 94.94 91 TYR A CA 1
ATOM 774 C C . TYR A 1 91 ? 0.665 -3.342 10.191 1.00 94.94 91 TYR A C 1
ATOM 776 O O . TYR A 1 91 ? 1.141 -3.758 9.130 1.00 94.94 91 TYR A O 1
ATOM 784 N N . LEU A 1 92 ? 0.308 -2.063 10.359 1.00 94.75 92 LEU A N 1
ATOM 785 C CA . LEU A 1 92 ? 0.462 -1.040 9.322 1.00 94.75 92 LEU A CA 1
ATOM 786 C C . LEU A 1 92 ? 1.940 -0.787 8.998 1.00 94.75 92 LEU A C 1
ATOM 788 O O . LEU A 1 92 ? 2.293 -0.714 7.822 1.00 94.75 92 LEU A O 1
ATOM 792 N N . ASP A 1 93 ? 2.813 -0.728 10.006 1.00 93.69 93 ASP A N 1
ATOM 793 C CA . ASP A 1 93 ? 4.262 -0.581 9.814 1.00 93.69 93 ASP A CA 1
ATOM 794 C C . ASP A 1 93 ? 4.862 -1.750 9.014 1.00 93.69 93 ASP A C 1
ATOM 796 O O . ASP A 1 93 ? 5.603 -1.547 8.049 1.00 93.69 93 ASP A O 1
ATOM 800 N N . ASN A 1 94 ? 4.438 -2.980 9.315 1.00 90.44 94 ASN A N 1
ATOM 801 C CA . ASN A 1 94 ? 4.811 -4.166 8.543 1.00 90.44 94 ASN A CA 1
ATOM 802 C C . ASN A 1 94 ? 4.319 -4.111 7.089 1.00 90.44 94 ASN A C 1
ATOM 804 O O . ASN A 1 94 ? 5.010 -4.565 6.177 1.00 90.44 94 ASN A O 1
ATOM 808 N N . LYS A 1 95 ? 3.132 -3.552 6.840 1.00 89.50 95 LYS A N 1
ATOM 809 C CA . LYS A 1 95 ? 2.634 -3.326 5.476 1.00 89.50 95 LYS A CA 1
ATOM 810 C C . LYS A 1 95 ? 3.464 -2.271 4.737 1.00 89.50 95 LYS A C 1
ATOM 812 O O . LYS A 1 95 ? 3.807 -2.486 3.577 1.00 89.50 95 LYS A O 1
ATOM 817 N N . ILE A 1 96 ? 3.842 -1.178 5.402 1.00 89.44 96 ILE A N 1
ATOM 818 C CA . ILE A 1 96 ? 4.701 -0.125 4.834 1.00 89.44 96 ILE A CA 1
ATOM 819 C C . ILE A 1 96 ? 6.085 -0.684 4.485 1.00 89.44 96 ILE A C 1
ATOM 821 O O . ILE A 1 96 ? 6.618 -0.416 3.405 1.00 89.44 96 ILE A O 1
ATOM 825 N N . SER A 1 97 ? 6.672 -1.496 5.367 1.00 84.81 97 SER A N 1
ATOM 826 C CA . SER A 1 97 ? 7.992 -2.093 5.142 1.00 84.81 97 SER A CA 1
ATOM 827 C C . SER A 1 97 ? 8.011 -3.090 3.982 1.00 84.81 97 SER A C 1
ATOM 829 O O . SER A 1 97 ? 9.067 -3.312 3.402 1.00 84.81 97 SER A O 1
ATOM 831 N N . MET A 1 98 ? 6.865 -3.643 3.573 1.00 82.75 98 MET A N 1
ATOM 832 C CA . MET A 1 98 ? 6.770 -4.473 2.367 1.00 82.75 98 MET A CA 1
ATOM 833 C C . MET A 1 98 ? 6.839 -3.668 1.062 1.00 82.75 98 MET A C 1
ATOM 835 O O . MET A 1 98 ? 7.238 -4.230 0.044 1.00 82.75 98 MET A O 1
ATOM 839 N N . LEU A 1 99 ? 6.493 -2.376 1.081 1.00 77.12 99 LEU A N 1
ATOM 840 C CA . LEU A 1 99 ? 6.511 -1.513 -0.108 1.00 77.12 99 LEU A CA 1
ATOM 841 C C . LEU A 1 99 ? 7.913 -0.945 -0.407 1.00 77.12 99 LEU A C 1
ATOM 843 O O . LEU A 1 99 ? 8.286 -0.779 -1.568 1.00 77.12 99 LEU A O 1
ATOM 847 N N . LYS A 1 100 ? 8.723 -0.673 0.628 1.00 69.12 100 LYS A N 1
ATOM 848 C CA . LYS A 1 100 ? 10.062 -0.055 0.493 1.00 69.12 100 LYS A CA 1
ATOM 849 C C . LYS A 1 100 ? 11.089 -0.877 -0.321 1.00 69.12 100 LYS A C 1
ATOM 851 O O . LYS A 1 100 ? 11.765 -0.280 -1.159 1.00 69.12 100 LYS A O 1
ATOM 856 N N . PRO A 1 101 ? 11.235 -2.207 -0.136 1.00 60.25 101 PRO A N 1
ATOM 857 C CA . PRO A 1 101 ? 12.263 -2.996 -0.815 1.00 60.25 101 PRO A CA 1
ATOM 858 C C . PRO A 1 101 ? 12.072 -3.027 -2.328 1.00 60.25 101 PRO A C 1
ATOM 860 O O . PRO A 1 101 ? 13.046 -2.978 -3.072 1.00 60.25 101 PRO A O 1
ATOM 863 N N . GLN A 1 102 ? 10.817 -3.055 -2.787 1.00 60.47 102 GLN A N 1
ATOM 864 C CA . GLN A 1 102 ? 10.505 -3.091 -4.212 1.00 60.47 102 GLN A CA 1
ATOM 865 C C . GLN A 1 102 ? 11.023 -1.828 -4.911 1.00 60.47 102 GLN A C 1
ATOM 867 O O . GLN A 1 102 ? 11.741 -1.930 -5.901 1.00 60.47 102 GLN A O 1
ATOM 872 N N . LYS A 1 103 ? 10.769 -0.641 -4.350 1.00 61.28 103 LYS A N 1
ATOM 873 C CA . LYS A 1 103 ? 11.200 0.642 -4.930 1.00 61.28 103 LYS A CA 1
ATOM 874 C C . LYS A 1 103 ? 12.724 0.750 -5.094 1.00 61.28 103 LYS A C 1
ATOM 876 O O . LYS A 1 103 ? 13.200 1.190 -6.143 1.00 61.28 103 LYS A O 1
ATOM 881 N N . ASN A 1 104 ? 13.486 0.311 -4.093 1.00 65.06 104 ASN A N 1
ATOM 882 C CA . ASN A 1 104 ? 14.947 0.436 -4.096 1.00 65.06 104 ASN A CA 1
ATOM 883 C C . ASN A 1 104 ? 15.615 -0.513 -5.099 1.00 65.06 104 ASN A C 1
ATOM 885 O O . ASN A 1 104 ? 16.482 -0.082 -5.855 1.00 65.06 104 ASN A O 1
ATOM 889 N N . VAL A 1 105 ? 15.180 -1.777 -5.155 1.00 65.06 105 VAL A N 1
ATOM 890 C CA . VAL A 1 105 ? 15.739 -2.771 -6.089 1.00 65.06 105 VAL A CA 1
ATOM 891 C C . VAL A 1 105 ? 15.526 -2.342 -7.541 1.00 65.06 105 VAL A C 1
ATOM 893 O O . VAL A 1 105 ? 16.458 -2.397 -8.341 1.00 65.06 105 VAL A O 1
ATOM 896 N N . TYR A 1 106 ? 14.335 -1.839 -7.877 1.00 63.62 106 TYR A N 1
ATOM 897 C CA . TYR A 1 106 ? 14.066 -1.336 -9.226 1.00 63.62 106 TYR A CA 1
ATOM 898 C C . TYR A 1 106 ? 14.909 -0.112 -9.586 1.00 63.62 106 TYR A C 1
ATOM 900 O O . TYR A 1 106 ? 15.387 -0.014 -10.712 1.00 63.62 106 TYR A O 1
ATOM 908 N N . THR A 1 107 ? 15.127 0.803 -8.638 1.00 67.75 107 THR A N 1
ATOM 909 C CA . THR A 1 107 ? 15.933 2.010 -8.880 1.00 67.75 107 THR A CA 1
ATOM 910 C C . THR A 1 107 ? 17.384 1.646 -9.197 1.00 67.75 107 THR A C 1
ATOM 912 O O . THR A 1 107 ? 17.937 2.156 -10.168 1.00 67.75 107 THR A O 1
ATOM 915 N N . ILE A 1 108 ? 17.962 0.712 -8.433 1.00 75.75 108 ILE A N 1
ATOM 916 C CA . ILE A 1 108 ? 19.335 0.223 -8.629 1.00 75.75 108 ILE A CA 1
ATOM 917 C C . ILE A 1 108 ? 19.481 -0.490 -9.977 1.00 75.75 108 ILE A C 1
ATOM 919 O O . ILE A 1 108 ? 20.432 -0.235 -10.714 1.00 75.75 108 ILE A O 1
ATOM 923 N N . LEU A 1 109 ? 18.534 -1.368 -10.323 1.00 69.69 109 LEU A N 1
ATOM 924 C CA . LEU A 1 109 ? 18.560 -2.068 -11.608 1.00 69.69 109 LEU A CA 1
ATOM 925 C C . LEU A 1 109 ? 18.475 -1.075 -12.774 1.00 69.69 109 LEU A C 1
ATOM 927 O O . LEU A 1 109 ? 19.276 -1.158 -13.700 1.00 69.69 109 LEU A O 1
ATOM 931 N N . CYS A 1 110 ? 17.571 -0.094 -12.711 1.00 68.19 110 CYS A N 1
ATOM 932 C CA . CYS A 1 110 ? 17.449 0.926 -13.753 1.00 68.19 110 CYS A CA 1
ATOM 933 C C . CYS A 1 110 ? 18.708 1.781 -13.899 1.00 68.19 110 CYS A C 1
ATOM 935 O O . CYS A 1 110 ? 19.131 2.035 -15.025 1.00 68.19 110 CYS A O 1
ATOM 937 N N . SER A 1 111 ? 19.320 2.215 -12.793 1.00 75.75 111 SER A N 1
ATOM 938 C CA . SER A 1 111 ? 20.544 3.015 -12.861 1.00 75.75 111 SER A CA 1
ATOM 939 C C . SER A 1 111 ? 21.710 2.217 -13.444 1.00 75.75 111 SER A C 1
ATOM 941 O O . SER A 1 111 ? 22.456 2.748 -14.263 1.00 75.75 111 SER A O 1
ATOM 943 N N . ALA A 1 112 ? 21.836 0.934 -13.086 1.00 78.25 112 ALA A N 1
ATOM 944 C CA . ALA A 1 112 ? 22.858 0.050 -13.644 1.00 78.25 112 ALA A CA 1
ATOM 945 C C . ALA A 1 112 ? 22.664 -0.175 -15.154 1.00 78.25 112 ALA A C 1
ATOM 947 O O . ALA A 1 112 ? 23.617 -0.053 -15.921 1.00 78.25 112 ALA A O 1
ATOM 948 N N . PHE A 1 113 ? 21.429 -0.438 -15.598 1.00 73.75 113 PHE A N 1
ATOM 949 C CA . PHE A 1 113 ? 21.125 -0.625 -17.020 1.00 73.75 113 PHE A CA 1
ATOM 950 C C . PHE A 1 113 ? 21.342 0.650 -17.845 1.00 73.75 113 PHE A C 1
ATOM 952 O O . PHE A 1 113 ? 21.936 0.579 -18.918 1.00 73.75 113 PHE A O 1
ATOM 959 N N . LEU A 1 114 ? 20.908 1.817 -17.353 1.00 75.56 114 LEU A N 1
ATOM 960 C CA . LEU A 1 114 ? 21.149 3.096 -18.033 1.00 75.56 114 LEU A CA 1
ATOM 961 C C . LEU A 1 114 ? 22.643 3.416 -18.128 1.00 75.56 114 LEU A C 1
ATOM 963 O O . LEU A 1 114 ? 23.096 3.861 -19.180 1.00 75.56 114 LEU A O 1
ATOM 967 N N . GLY A 1 115 ? 23.403 3.144 -17.063 1.00 81.19 115 GLY A N 1
ATOM 968 C CA . GLY A 1 115 ? 24.857 3.288 -17.065 1.00 81.19 115 GLY A CA 1
ATOM 969 C C . GLY A 1 115 ? 25.517 2.418 -18.135 1.00 81.19 115 GLY A C 1
ATOM 970 O O . GLY A 1 115 ? 26.293 2.927 -18.934 1.00 81.19 115 GLY A O 1
ATOM 971 N N . ALA A 1 116 ? 25.140 1.138 -18.219 1.00 76.38 116 ALA A N 1
ATOM 972 C CA . ALA A 1 116 ? 25.678 0.218 -19.221 1.00 76.38 116 ALA A CA 1
ATOM 973 C C . ALA A 1 116 ? 25.382 0.669 -20.664 1.00 76.38 116 ALA A C 1
ATOM 975 O O . ALA A 1 116 ? 26.264 0.612 -21.520 1.00 76.38 116 ALA A O 1
ATOM 976 N N . ILE A 1 117 ? 24.166 1.161 -20.930 1.00 73.25 117 ILE A N 1
ATOM 977 C CA . ILE A 1 117 ? 23.795 1.700 -22.249 1.00 73.25 117 ILE A CA 1
ATOM 978 C C . ILE A 1 117 ? 24.617 2.955 -22.569 1.00 73.25 117 ILE A C 1
ATOM 980 O O . ILE A 1 117 ? 25.128 3.080 -23.679 1.00 73.25 117 ILE A O 1
ATOM 984 N N . ALA A 1 118 ? 24.769 3.871 -21.609 1.00 74.31 118 ALA A N 1
ATOM 985 C CA . ALA A 1 118 ? 25.534 5.099 -21.802 1.00 74.31 118 ALA A CA 1
ATOM 986 C C . ALA A 1 118 ? 27.016 4.814 -22.094 1.00 74.31 118 ALA A C 1
ATOM 988 O O . ALA A 1 118 ? 27.568 5.392 -23.026 1.00 74.31 118 ALA A O 1
ATOM 989 N N . THR A 1 119 ? 27.639 3.890 -21.355 1.00 80.50 119 THR A N 1
ATOM 990 C CA . THR A 1 119 ? 29.028 3.472 -21.596 1.00 80.50 119 THR A CA 1
ATOM 991 C C . THR A 1 119 ? 29.189 2.845 -22.978 1.00 80.50 119 THR A C 1
ATOM 993 O O . THR A 1 119 ? 30.056 3.272 -23.733 1.00 80.50 119 THR A O 1
ATOM 996 N N . TYR A 1 120 ? 28.304 1.915 -23.356 1.00 74.12 120 TYR A N 1
ATOM 997 C CA . TYR A 1 120 ? 28.340 1.288 -24.680 1.00 74.12 120 TYR A CA 1
ATOM 998 C C . TYR A 1 120 ? 28.228 2.317 -25.816 1.00 74.12 120 TYR A C 1
ATOM 1000 O O . TYR A 1 120 ? 28.957 2.242 -26.803 1.00 74.12 120 TYR A O 1
ATOM 1008 N N . LEU A 1 121 ? 27.340 3.306 -25.674 1.00 69.25 121 LEU A N 1
ATOM 1009 C CA . LEU A 1 121 ? 27.208 4.379 -26.659 1.00 69.25 121 LEU A CA 1
ATOM 1010 C C . LEU A 1 121 ? 28.472 5.247 -26.721 1.00 69.25 121 LEU A C 1
ATOM 1012 O O . LEU A 1 121 ? 28.969 5.493 -27.816 1.00 69.25 121 LEU A O 1
ATOM 1016 N N . CYS A 1 122 ? 29.019 5.677 -25.582 1.00 72.12 122 CYS A N 1
ATOM 1017 C CA . CYS A 1 122 ? 30.236 6.495 -25.541 1.00 72.12 122 CYS A CA 1
ATOM 1018 C C . CYS A 1 122 ? 31.443 5.799 -26.188 1.00 72.12 122 CYS A C 1
ATOM 1020 O O . CYS A 1 122 ? 32.162 6.432 -26.963 1.00 72.12 122 CYS A O 1
ATOM 1022 N N . ASP A 1 123 ? 31.636 4.506 -25.921 1.00 71.94 123 ASP A N 1
ATOM 1023 C CA . ASP A 1 123 ? 32.766 3.743 -26.461 1.00 71.94 123 ASP A CA 1
ATOM 1024 C C . ASP A 1 123 ? 32.658 3.561 -27.984 1.00 71.94 123 ASP A C 1
ATOM 1026 O O . ASP A 1 123 ? 33.657 3.638 -28.703 1.00 71.94 123 ASP A O 1
ATOM 1030 N N . HIS A 1 124 ? 31.440 3.392 -28.509 1.00 67.06 124 HIS A N 1
ATOM 1031 C CA . HIS A 1 124 ? 31.223 3.177 -29.941 1.00 67.06 124 HIS A CA 1
ATOM 1032 C C . HIS A 1 124 ? 31.074 4.464 -30.768 1.00 67.06 124 HIS A C 1
ATOM 1034 O O . HIS A 1 124 ? 31.359 4.432 -31.966 1.00 67.06 124 HIS A O 1
ATOM 1040 N N . ILE A 1 125 ? 30.713 5.604 -30.166 1.00 66.00 125 ILE A N 1
ATOM 1041 C CA . ILE A 1 125 ? 30.633 6.902 -30.864 1.00 66.00 125 ILE A CA 1
ATOM 1042 C C . ILE A 1 125 ? 32.000 7.316 -31.435 1.00 66.00 125 ILE A C 1
ATOM 1044 O O . ILE A 1 125 ? 32.082 7.741 -32.586 1.00 66.00 125 ILE A O 1
ATOM 1048 N N . ASN A 1 126 ? 33.090 7.133 -30.682 1.00 60.62 126 ASN A N 1
ATOM 1049 C CA . ASN A 1 126 ? 34.438 7.504 -31.139 1.00 60.62 126 ASN A CA 1
ATOM 1050 C C . ASN A 1 126 ? 34.956 6.620 -32.282 1.00 60.62 126 ASN A C 1
ATOM 1052 O O . ASN A 1 126 ? 35.752 7.073 -33.107 1.00 60.62 126 ASN A O 1
ATOM 1056 N N . HIS A 1 127 ? 34.510 5.365 -32.346 1.00 62.41 127 HIS A N 1
ATOM 1057 C CA . HIS A 1 127 ? 34.853 4.474 -33.449 1.00 62.41 127 HIS A CA 1
ATOM 1058 C C . HIS A 1 127 ? 34.078 4.851 -34.720 1.00 62.41 127 HIS A C 1
ATOM 1060 O O . HIS A 1 127 ? 34.650 4.861 -35.806 1.00 62.41 127 HIS A O 1
ATOM 1066 N N . PHE A 1 128 ? 32.816 5.267 -34.572 1.00 58.94 128 PHE A N 1
ATOM 1067 C CA . PHE A 1 128 ? 31.952 5.716 -35.668 1.00 58.94 128 PHE A CA 1
ATOM 1068 C C . PHE A 1 128 ? 32.517 6.883 -36.479 1.00 58.94 128 PHE A C 1
ATOM 1070 O O . PHE A 1 128 ? 32.392 6.898 -37.699 1.00 58.94 128 PHE A O 1
ATOM 1077 N N . PHE A 1 129 ? 33.147 7.858 -35.824 1.00 59.75 129 PHE A N 1
ATOM 1078 C CA . PHE A 1 129 ? 33.668 9.042 -36.511 1.00 59.75 129 PHE A CA 1
ATOM 1079 C C . PHE A 1 129 ? 34.992 8.805 -37.261 1.00 59.75 129 PHE A C 1
ATOM 1081 O O . PHE A 1 129 ? 35.377 9.654 -38.059 1.00 59.75 129 PHE A O 1
ATOM 1088 N N . ASN A 1 130 ? 35.668 7.667 -37.053 1.00 60.91 130 ASN A N 1
ATOM 1089 C CA . ASN A 1 130 ? 37.048 7.435 -37.512 1.00 60.91 130 ASN A CA 1
ATOM 1090 C C . ASN A 1 130 ? 37.220 6.302 -38.551 1.00 60.91 130 ASN A C 1
ATOM 1092 O O . ASN A 1 130 ? 38.344 5.864 -38.785 1.00 60.91 130 ASN A O 1
ATOM 1096 N N . LEU A 1 131 ? 36.147 5.797 -39.171 1.00 57.09 131 LEU A N 1
ATOM 1097 C CA . LEU A 1 131 ? 36.206 4.677 -40.130 1.00 57.09 131 LEU A CA 1
ATOM 1098 C C . LEU A 1 131 ? 36.087 5.120 -41.602 1.00 57.09 131 LEU A C 1
ATOM 1100 O O . LEU A 1 131 ? 35.329 6.038 -41.908 1.00 57.09 131 LEU A O 1
ATOM 1104 N N . GLU A 1 132 ? 36.796 4.433 -42.507 1.00 62.09 132 GLU A N 1
ATOM 1105 C CA . GLU A 1 132 ? 36.712 4.597 -43.971 1.00 62.09 132 GLU A CA 1
ATOM 1106 C C . GLU A 1 132 ? 35.308 4.264 -44.528 1.00 62.09 132 GLU A C 1
ATOM 1108 O O . GLU A 1 132 ? 34.567 3.449 -43.969 1.00 62.09 132 GLU A O 1
ATOM 1113 N N . ASN A 1 133 ? 34.949 4.907 -45.649 1.00 59.62 133 ASN A N 1
ATOM 1114 C CA . ASN A 1 133 ? 33.585 5.033 -46.199 1.00 59.62 133 ASN A CA 1
ATOM 1115 C C . ASN A 1 133 ? 32.772 3.726 -46.331 1.00 59.62 133 ASN A C 1
ATOM 1117 O O . ASN A 1 133 ? 31.561 3.752 -46.114 1.00 59.62 133 ASN A O 1
ATOM 1121 N N . ASP A 1 134 ? 33.392 2.587 -46.644 1.00 61.00 134 ASP A N 1
ATOM 1122 C CA . ASP A 1 134 ? 32.656 1.323 -46.835 1.00 61.00 134 ASP A CA 1
ATOM 1123 C C . ASP A 1 134 ? 32.190 0.696 -45.510 1.00 61.00 134 ASP A C 1
ATOM 1125 O O . ASP A 1 134 ? 31.127 0.070 -45.431 1.00 61.00 134 ASP A O 1
ATOM 1129 N N . TYR A 1 135 ? 32.942 0.906 -44.427 1.00 65.38 135 TYR A N 1
ATOM 1130 C CA . TYR A 1 135 ? 32.591 0.385 -43.104 1.00 65.38 135 TYR A CA 1
ATOM 1131 C C . TYR A 1 135 ? 31.545 1.273 -42.406 1.00 65.38 135 TYR A C 1
ATOM 1133 O O . TYR A 1 135 ? 30.731 0.779 -41.624 1.00 65.38 135 TYR A O 1
ATOM 1141 N N . GLN A 1 136 ? 31.499 2.564 -42.759 1.00 65.56 136 GLN A N 1
ATOM 1142 C CA . GLN A 1 136 ? 30.526 3.546 -42.263 1.00 65.56 136 GLN A CA 1
ATOM 1143 C C . GLN A 1 136 ? 29.077 3.159 -42.598 1.00 65.56 136 GLN A C 1
ATOM 1145 O O . GLN A 1 136 ? 28.205 3.237 -41.733 1.00 65.56 136 GLN A O 1
ATOM 1150 N N . PHE A 1 137 ? 28.809 2.695 -43.825 1.00 67.12 137 PHE A N 1
ATOM 1151 C CA . PHE A 1 137 ? 27.445 2.368 -44.264 1.00 67.12 137 PHE A CA 1
ATOM 1152 C C . PHE A 1 137 ? 26.882 1.129 -43.550 1.00 67.12 137 PHE A C 1
ATOM 1154 O O . PHE A 1 137 ? 25.731 1.117 -43.109 1.00 67.12 137 PHE A O 1
ATOM 1161 N N . THR A 1 138 ? 27.717 0.104 -43.362 1.00 68.62 138 THR A N 1
ATOM 1162 C CA . THR A 1 138 ? 27.336 -1.115 -42.631 1.00 68.62 138 THR A CA 1
ATOM 1163 C C . THR A 1 138 ? 27.066 -0.810 -41.156 1.00 68.62 138 THR A C 1
ATOM 1165 O O . THR A 1 138 ? 26.048 -1.234 -40.608 1.00 68.62 138 THR A O 1
ATOM 1168 N N . LEU A 1 139 ? 27.925 -0.009 -40.520 1.00 68.75 139 LEU A N 1
ATOM 1169 C CA . LEU A 1 139 ? 27.727 0.456 -39.145 1.00 68.75 139 LEU A CA 1
ATOM 1170 C C . LEU A 1 139 ? 26.460 1.305 -39.001 1.00 68.75 139 LEU A C 1
ATOM 1172 O O . LEU A 1 139 ? 25.694 1.108 -38.056 1.00 68.75 139 LEU A O 1
ATOM 1176 N N . PHE A 1 140 ? 26.186 2.193 -39.957 1.00 69.75 140 PHE A N 1
ATOM 1177 C CA . PHE A 1 140 ? 24.978 3.015 -39.974 1.00 69.75 140 PHE A CA 1
ATOM 1178 C C . PHE A 1 140 ? 23.696 2.166 -40.002 1.00 69.75 140 PHE A C 1
ATOM 1180 O O . PHE A 1 140 ? 22.771 2.426 -39.229 1.00 69.75 140 PHE A O 1
ATOM 1187 N N . ILE A 1 141 ? 23.659 1.098 -40.809 1.00 71.06 141 ILE A N 1
ATOM 1188 C CA . ILE A 1 141 ? 22.535 0.147 -40.829 1.00 71.06 141 ILE A CA 1
ATOM 1189 C C . ILE A 1 141 ? 22.403 -0.591 -39.490 1.00 71.06 141 ILE A C 1
ATOM 1191 O O . ILE A 1 141 ? 21.295 -0.716 -38.966 1.00 71.06 141 ILE A O 1
ATOM 1195 N N . VAL A 1 142 ? 23.514 -1.039 -38.897 1.00 72.69 142 VAL A N 1
ATOM 1196 C CA . VAL A 1 142 ? 23.507 -1.721 -37.592 1.00 72.69 142 VAL A CA 1
ATOM 1197 C C . VAL A 1 142 ? 22.975 -0.799 -36.488 1.00 72.69 142 VAL A C 1
ATOM 1199 O O . VAL A 1 142 ? 22.141 -1.230 -35.690 1.00 72.69 142 VAL A O 1
ATOM 1202 N N . ILE A 1 143 ? 23.362 0.481 -36.471 1.00 74.00 143 ILE A N 1
ATOM 1203 C CA . ILE A 1 143 ? 22.785 1.466 -35.546 1.00 74.00 143 ILE A CA 1
ATOM 1204 C C . ILE A 1 143 ? 21.295 1.656 -35.806 1.00 74.00 14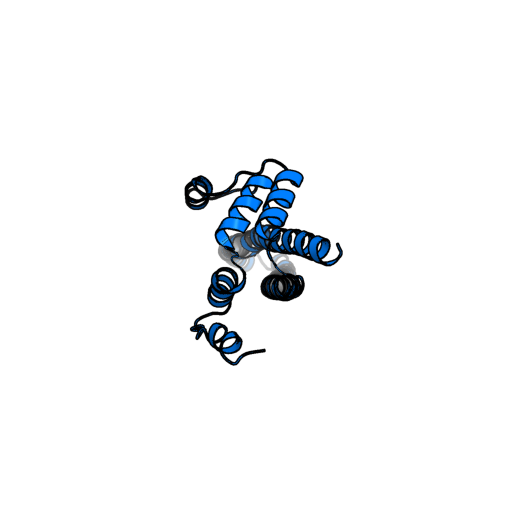3 ILE A C 1
ATOM 1206 O O . ILE A 1 143 ? 20.519 1.589 -34.858 1.00 74.00 143 ILE A O 1
ATOM 1210 N N . ILE A 1 144 ? 20.871 1.849 -37.056 1.00 77.38 144 ILE A N 1
ATOM 1211 C CA . ILE A 1 144 ? 19.450 2.042 -37.380 1.00 77.38 144 ILE A CA 1
ATOM 1212 C C . ILE A 1 144 ? 18.593 0.859 -36.923 1.00 77.38 144 ILE A C 1
ATOM 1214 O O . ILE A 1 144 ? 17.430 1.061 -36.597 1.00 77.38 144 ILE A O 1
ATOM 1218 N N . ILE A 1 145 ? 19.141 -0.355 -36.863 1.00 77.94 145 ILE A N 1
ATOM 1219 C CA . ILE A 1 145 ? 18.412 -1.538 -36.393 1.00 77.94 145 ILE A CA 1
ATOM 1220 C C . ILE A 1 145 ? 18.460 -1.661 -34.861 1.00 77.94 145 ILE A C 1
ATOM 1222 O O . ILE A 1 145 ? 17.439 -1.950 -34.237 1.00 77.94 145 ILE A O 1
ATOM 1226 N N . ILE A 1 146 ? 19.613 -1.422 -34.229 1.00 77.38 146 ILE A N 1
ATOM 1227 C CA . ILE A 1 146 ? 19.785 -1.587 -32.774 1.00 77.38 146 ILE A CA 1
ATOM 1228 C C . ILE A 1 146 ? 19.137 -0.437 -31.990 1.00 77.38 146 ILE A C 1
ATOM 1230 O O . ILE A 1 146 ? 18.545 -0.656 -30.932 1.00 77.38 146 ILE A O 1
ATOM 1234 N N . PHE A 1 147 ? 19.206 0.792 -32.500 1.00 74.12 147 PHE A N 1
ATOM 1235 C CA . PHE A 1 147 ? 18.747 1.991 -31.797 1.00 74.12 147 PHE A CA 1
ATOM 1236 C C . PHE A 1 147 ? 17.228 1.999 -31.531 1.00 74.12 147 PHE A C 1
ATOM 1238 O O . PHE A 1 147 ? 16.831 2.273 -30.397 1.00 74.12 147 PHE A O 1
ATOM 1245 N N . PRO A 1 148 ? 16.348 1.614 -32.479 1.00 80.12 148 PRO A N 1
AT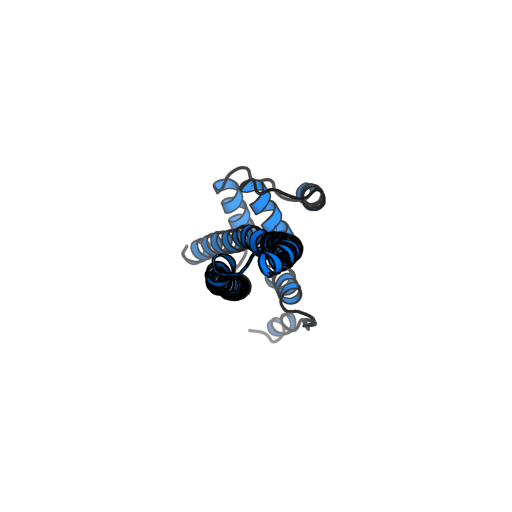OM 1246 C CA . PRO A 1 148 ? 14.922 1.445 -32.216 1.00 80.12 148 PRO A CA 1
ATOM 1247 C C . PRO A 1 148 ? 14.645 0.352 -31.188 1.00 80.12 148 PRO A C 1
ATOM 1249 O O . PRO A 1 148 ? 13.776 0.534 -30.341 1.00 80.12 148 PRO A O 1
ATOM 1252 N N . PHE A 1 149 ? 15.396 -0.756 -31.210 1.00 78.50 149 PHE A N 1
ATOM 1253 C CA . PHE A 1 149 ? 15.274 -1.807 -30.197 1.00 78.50 149 PHE A CA 1
ATOM 1254 C C . PHE A 1 149 ? 15.631 -1.287 -28.802 1.00 78.50 149 PHE A C 1
ATOM 1256 O O . PHE A 1 149 ? 14.893 -1.552 -27.854 1.00 78.50 149 PHE A O 1
ATOM 1263 N N . LEU A 1 150 ? 16.698 -0.491 -28.677 1.00 78.94 150 LEU A N 1
ATOM 1264 C CA . LEU A 1 150 ? 17.071 0.163 -27.420 1.00 78.94 150 LEU A CA 1
ATOM 1265 C C . LEU A 1 150 ? 16.009 1.164 -26.955 1.00 78.94 150 LEU A C 1
ATOM 1267 O O . LEU A 1 150 ? 15.673 1.172 -25.773 1.00 78.94 150 LEU A O 1
ATOM 1271 N N . ILE A 1 151 ? 15.431 1.960 -27.861 1.00 78.25 151 ILE A N 1
ATOM 1272 C CA . ILE A 1 151 ? 14.341 2.892 -27.531 1.00 78.25 151 ILE A CA 1
ATOM 1273 C C . ILE A 1 151 ? 13.101 2.124 -27.069 1.00 78.25 151 ILE A C 1
ATOM 1275 O O . ILE A 1 151 ? 12.540 2.446 -26.025 1.00 78.25 151 ILE A O 1
ATOM 1279 N N . ILE A 1 152 ? 12.679 1.090 -27.800 1.00 80.88 152 ILE A N 1
ATOM 1280 C CA . ILE A 1 152 ? 11.525 0.256 -27.436 1.00 80.88 152 ILE A CA 1
ATOM 1281 C C . ILE A 1 152 ? 11.767 -0.416 -26.083 1.00 80.88 152 ILE A C 1
ATOM 1283 O O . ILE A 1 152 ? 10.870 -0.436 -25.242 1.00 80.88 152 ILE A O 1
ATOM 1287 N N . PHE A 1 153 ? 12.977 -0.917 -25.837 1.00 79.56 153 PHE A N 1
ATOM 1288 C CA . PHE A 1 153 ? 13.353 -1.519 -24.563 1.00 79.56 153 PHE A CA 1
ATOM 1289 C C . PHE A 1 153 ? 13.369 -0.492 -23.421 1.00 79.56 153 PHE A C 1
ATOM 1291 O O . PHE A 1 153 ? 12.831 -0.762 -22.349 1.00 79.56 153 PHE A O 1
ATOM 1298 N N . ALA A 1 154 ? 13.892 0.715 -23.648 1.00 75.56 154 ALA A N 1
ATOM 1299 C CA . ALA A 1 154 ? 13.877 1.804 -22.673 1.00 75.56 154 ALA A CA 1
ATOM 1300 C C . ALA A 1 154 ? 12.448 2.274 -22.356 1.00 75.56 154 ALA A C 1
ATOM 1302 O O . ALA A 1 154 ? 12.101 2.460 -21.189 1.00 75.56 154 ALA A O 1
ATOM 1303 N N . VAL A 1 155 ? 11.589 2.401 -23.372 1.00 78.31 155 VAL A N 1
ATOM 1304 C CA . VAL A 1 155 ? 10.158 2.698 -23.208 1.00 78.31 155 VAL A CA 1
ATOM 1305 C C . VAL A 1 155 ? 9.465 1.566 -22.452 1.00 78.31 155 VAL A C 1
ATOM 1307 O O . VAL A 1 155 ? 8.682 1.829 -21.542 1.00 78.31 155 VAL A O 1
ATOM 1310 N N . TRP A 1 156 ? 9.786 0.307 -22.754 1.00 80.31 156 TRP A N 1
ATOM 1311 C CA . TRP A 1 156 ? 9.260 -0.850 -22.033 1.00 80.31 156 TRP A CA 1
ATOM 1312 C C . TRP A 1 156 ? 9.671 -0.835 -20.557 1.00 80.31 156 TRP A C 1
ATOM 1314 O O . TRP A 1 156 ? 8.810 -1.022 -19.696 1.00 80.31 156 TRP A O 1
ATOM 1324 N N . ILE A 1 157 ? 10.937 -0.530 -20.248 1.00 73.06 157 ILE A N 1
ATOM 1325 C CA . ILE A 1 157 ? 11.419 -0.337 -18.874 1.00 73.06 157 ILE A CA 1
ATOM 1326 C C . ILE A 1 157 ? 10.680 0.826 -18.211 1.00 73.06 157 ILE A C 1
ATOM 1328 O O . ILE A 1 157 ? 10.164 0.648 -17.111 1.00 73.06 157 ILE A O 1
ATOM 1332 N N . MET A 1 158 ? 10.543 1.988 -18.857 1.00 68.31 158 MET A N 1
ATOM 1333 C CA . MET A 1 158 ? 9.768 3.101 -18.293 1.00 68.31 158 MET A CA 1
ATOM 1334 C C . MET A 1 158 ? 8.327 2.684 -17.986 1.00 68.31 158 MET A C 1
ATOM 1336 O O . MET A 1 158 ? 7.844 2.892 -16.873 1.00 68.31 158 MET A O 1
ATOM 1340 N N . CYS A 1 159 ? 7.647 2.021 -18.919 1.00 69.75 159 CYS A N 1
ATOM 1341 C CA . CYS A 1 159 ? 6.277 1.571 -18.713 1.00 69.75 159 CYS A CA 1
ATOM 1342 C C . CYS A 1 159 ? 6.156 0.473 -17.647 1.00 69.75 159 CYS A C 1
ATOM 1344 O O . CYS A 1 159 ? 5.149 0.404 -16.949 1.00 69.75 159 CYS A O 1
ATOM 1346 N N . LYS A 1 160 ? 7.145 -0.409 -17.500 1.00 66.81 160 LYS A N 1
ATOM 1347 C CA . LYS A 1 160 ? 7.100 -1.499 -16.514 1.00 66.81 160 LYS A CA 1
ATOM 1348 C C . LYS A 1 160 ? 7.633 -1.102 -15.145 1.00 66.81 160 LYS A C 1
ATOM 1350 O O . LYS A 1 160 ? 7.242 -1.738 -14.173 1.00 66.81 160 LYS A O 1
ATOM 1355 N N . VAL A 1 161 ? 8.473 -0.073 -15.055 1.00 62.44 161 VAL A N 1
ATOM 1356 C CA . VAL A 1 161 ? 9.166 0.318 -13.820 1.00 62.44 161 VAL A CA 1
ATOM 1357 C C . VAL A 1 161 ? 8.681 1.659 -13.276 1.00 62.44 161 VAL A C 1
ATOM 1359 O O . VAL A 1 161 ? 8.388 1.749 -12.086 1.00 62.44 161 VAL A O 1
ATOM 1362 N N . MET A 1 162 ? 8.520 2.694 -14.106 1.00 61.56 162 MET A N 1
ATOM 1363 C CA . MET A 1 162 ? 8.074 4.006 -13.612 1.00 61.56 162 MET A CA 1
ATOM 1364 C C . MET A 1 162 ? 6.587 4.032 -13.256 1.00 61.56 162 MET A C 1
ATOM 1366 O O . MET A 1 162 ? 6.214 4.635 -12.251 1.00 61.56 162 MET A O 1
ATOM 1370 N N . LEU A 1 163 ? 5.741 3.325 -14.012 1.00 62.66 163 LEU A N 1
ATOM 1371 C CA . LEU A 1 163 ? 4.303 3.251 -13.718 1.00 62.66 163 LEU A CA 1
ATOM 1372 C C . LEU A 1 163 ? 4.014 2.649 -12.324 1.00 62.66 163 LEU A C 1
ATOM 1374 O O . LEU A 1 163 ? 3.273 3.276 -11.564 1.00 62.66 163 LEU A O 1
ATOM 1378 N N . PRO A 1 164 ? 4.614 1.506 -11.922 1.00 58.47 164 PRO A N 1
ATOM 1379 C CA . PRO A 1 164 ? 4.464 0.998 -10.558 1.00 58.47 164 PRO A CA 1
ATOM 1380 C C . PRO A 1 164 ? 5.062 1.908 -9.482 1.00 58.47 164 PRO A C 1
ATOM 1382 O O . PRO A 1 164 ? 4.559 1.945 -8.363 1.00 58.47 164 PRO A O 1
ATOM 1385 N N . LEU A 1 165 ? 6.127 2.659 -9.781 1.00 58.19 165 LEU A N 1
ATOM 1386 C CA . LEU A 1 165 ? 6.726 3.598 -8.824 1.00 58.19 165 LEU A CA 1
ATOM 1387 C C . LEU A 1 165 ? 5.800 4.777 -8.495 1.00 58.19 165 LEU A C 1
ATOM 1389 O O . LEU A 1 165 ? 5.794 5.249 -7.358 1.00 58.19 165 LEU A O 1
ATOM 1393 N N . TRP A 1 166 ? 4.989 5.222 -9.455 1.00 57.00 166 TRP A N 1
ATOM 1394 C CA . TRP A 1 166 ? 3.947 6.220 -9.207 1.00 57.00 166 TRP A CA 1
ATOM 1395 C C . TRP A 1 166 ? 2.775 5.636 -8.415 1.00 57.00 166 TRP A C 1
ATOM 1397 O O . TRP A 1 166 ? 2.371 6.232 -7.421 1.00 57.00 166 TRP A O 1
ATOM 1407 N N . SER A 1 167 ? 2.297 4.432 -8.753 1.00 57.12 167 SER A N 1
ATOM 1408 C CA . SER A 1 167 ? 1.188 3.808 -8.013 1.00 57.12 167 SER A CA 1
ATOM 1409 C C . SER A 1 167 ? 1.564 3.383 -6.585 1.00 57.12 167 SER A C 1
ATOM 1411 O O . SER A 1 167 ? 0.752 3.483 -5.667 1.00 57.12 167 SER A O 1
ATOM 1413 N N . THR A 1 168 ? 2.805 2.935 -6.366 1.00 60.47 168 THR A N 1
ATOM 1414 C CA . THR A 1 168 ? 3.312 2.579 -5.025 1.00 60.47 168 THR A CA 1
ATOM 1415 C C . THR A 1 168 ? 3.509 3.801 -4.131 1.00 60.47 168 THR A C 1
ATOM 1417 O O . THR A 1 168 ? 3.467 3.668 -2.906 1.00 60.47 168 THR A O 1
ATOM 1420 N N . ASN A 1 169 ? 3.665 5.000 -4.707 1.00 72.25 169 ASN A N 1
ATOM 1421 C CA . ASN A 1 169 ? 3.704 6.231 -3.926 1.00 72.25 169 ASN A CA 1
ATOM 1422 C C . ASN A 1 169 ? 2.360 6.489 -3.235 1.00 72.25 169 ASN A C 1
ATOM 1424 O O . ASN A 1 169 ? 2.340 6.797 -2.044 1.00 72.25 169 ASN A O 1
ATOM 1428 N N . THR A 1 170 ? 1.244 6.287 -3.939 1.00 84.75 170 THR A N 1
ATOM 1429 C CA . THR A 1 170 ? -0.100 6.469 -3.377 1.00 84.75 170 THR A CA 1
ATOM 1430 C C . THR A 1 170 ? -0.380 5.456 -2.266 1.00 84.75 170 THR A C 1
ATOM 1432 O O . THR A 1 170 ? -0.825 5.849 -1.193 1.00 84.75 170 THR A O 1
ATOM 1435 N N . GLU A 1 171 ? -0.045 4.173 -2.455 1.00 88.50 171 GLU A N 1
ATOM 1436 C CA . GLU A 1 171 ? -0.216 3.140 -1.414 1.00 88.50 171 GLU A CA 1
ATOM 1437 C C . GLU A 1 171 ? 0.657 3.383 -0.175 1.00 88.50 171 GLU A C 1
ATOM 1439 O O . GLU A 1 171 ? 0.200 3.222 0.959 1.00 88.50 171 GLU A O 1
ATOM 1444 N N . SER A 1 172 ? 1.912 3.791 -0.380 1.00 88.06 172 SER A N 1
ATOM 1445 C CA . SER A 1 172 ? 2.823 4.143 0.711 1.00 88.06 172 SER A CA 1
ATOM 1446 C C . SER A 1 172 ? 2.326 5.376 1.466 1.00 88.06 172 SER A C 1
ATOM 1448 O O . SER A 1 172 ? 2.327 5.391 2.697 1.00 88.06 172 SER A O 1
ATOM 1450 N N . THR A 1 173 ? 1.879 6.409 0.751 1.00 90.31 173 THR A N 1
ATOM 1451 C CA . THR A 1 173 ? 1.358 7.642 1.361 1.00 90.31 173 THR A CA 1
ATOM 1452 C C . THR A 1 173 ? 0.077 7.359 2.141 1.00 90.31 173 THR A C 1
ATOM 1454 O O . THR A 1 173 ? -0.007 7.731 3.308 1.00 90.31 173 THR A O 1
ATOM 1457 N N . PHE A 1 174 ? -0.853 6.600 1.554 1.00 93.75 174 PHE A N 1
ATOM 1458 C CA . PHE A 1 174 ? -2.055 6.090 2.215 1.00 93.75 174 PHE A CA 1
ATOM 1459 C C . PHE A 1 174 ? -1.734 5.417 3.552 1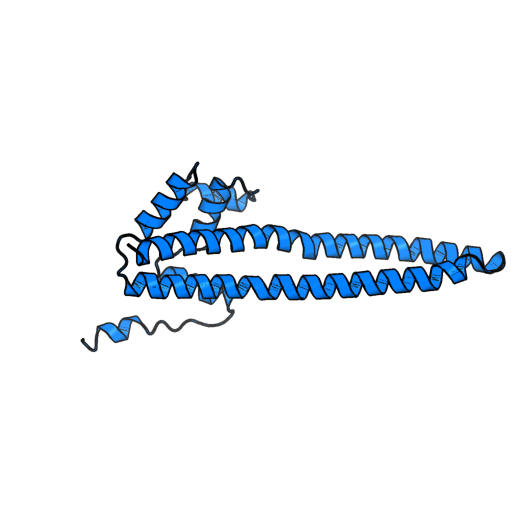.00 93.75 174 PHE A C 1
ATOM 1461 O O . PHE A 1 174 ? -2.258 5.820 4.589 1.00 93.75 174 PHE A O 1
ATOM 1468 N N . LEU A 1 175 ? -0.858 4.407 3.545 1.00 94.19 175 LEU A N 1
ATOM 1469 C CA . LEU A 1 175 ? -0.538 3.649 4.753 1.00 94.19 175 LEU A CA 1
ATOM 1470 C C . LEU A 1 175 ? 0.154 4.512 5.814 1.00 94.19 175 LEU A C 1
ATOM 1472 O O . LEU A 1 175 ? -0.135 4.360 7.000 1.00 94.19 175 LEU A O 1
ATOM 1476 N N . ASN A 1 176 ? 1.042 5.422 5.406 1.00 94.00 176 ASN A N 1
ATOM 1477 C CA . ASN A 1 176 ? 1.707 6.340 6.329 1.00 94.00 176 ASN A CA 1
ATOM 1478 C C . ASN A 1 176 ? 0.717 7.317 6.975 1.00 94.00 176 ASN A C 1
ATOM 1480 O O . ASN A 1 176 ? 0.754 7.495 8.190 1.00 94.00 176 ASN A O 1
ATOM 1484 N N . GLU A 1 177 ? -0.181 7.924 6.197 1.00 94.94 177 GLU A N 1
ATOM 1485 C CA . GLU A 1 177 ? -1.211 8.830 6.720 1.00 94.94 177 GLU A CA 1
ATOM 1486 C C . GLU A 1 177 ? -2.197 8.096 7.631 1.00 94.94 177 GLU A C 1
ATOM 1488 O O . GLU A 1 177 ? -2.493 8.555 8.734 1.00 94.94 177 GLU A O 1
ATOM 1493 N N . TYR A 1 178 ? -2.632 6.901 7.231 1.00 96.25 178 TYR A N 1
ATOM 1494 C CA . TYR A 1 178 ? -3.512 6.072 8.046 1.00 96.25 178 TYR A CA 1
ATOM 1495 C C . TYR A 1 178 ? -2.838 5.715 9.380 1.00 96.25 178 TYR A C 1
ATOM 1497 O O . TYR A 1 178 ? -3.428 5.872 10.449 1.00 96.25 178 TYR A O 1
ATOM 1505 N N . ARG A 1 179 ? -1.563 5.304 9.347 1.00 96.50 179 ARG A N 1
ATOM 1506 C CA . ARG A 1 179 ? -0.771 5.022 10.551 1.00 96.50 179 ARG A CA 1
ATOM 1507 C C . ARG A 1 179 ? -0.625 6.253 11.446 1.00 96.50 179 ARG A C 1
ATOM 1509 O O . ARG A 1 179 ? -0.744 6.114 12.660 1.00 96.50 179 ARG A O 1
ATOM 1516 N N . LYS A 1 180 ? -0.397 7.448 10.885 1.00 96.50 180 LYS A N 1
ATOM 1517 C CA . LYS A 1 180 ? -0.338 8.700 11.664 1.00 96.50 180 LYS A CA 1
ATOM 1518 C C . LYS A 1 180 ? -1.634 8.937 12.437 1.00 96.50 180 LYS A C 1
ATOM 1520 O O . LYS A 1 180 ? -1.564 9.308 13.605 1.00 96.50 180 LYS A O 1
ATOM 1525 N N . ILE A 1 181 ? -2.795 8.681 11.829 1.00 96.50 181 ILE A N 1
ATOM 1526 C CA . ILE A 1 181 ? -4.091 8.800 12.514 1.00 96.50 181 ILE A CA 1
ATOM 1527 C C . ILE A 1 181 ? -4.177 7.812 13.679 1.00 96.50 181 ILE A C 1
ATOM 1529 O O . ILE A 1 181 ? -4.489 8.221 14.794 1.00 96.50 181 ILE A O 1
ATOM 1533 N N . ILE A 1 182 ? -3.833 6.538 13.459 1.00 96.94 182 ILE A N 1
ATOM 1534 C CA . ILE A 1 182 ? -3.830 5.523 14.527 1.00 96.94 182 ILE A CA 1
ATOM 1535 C C 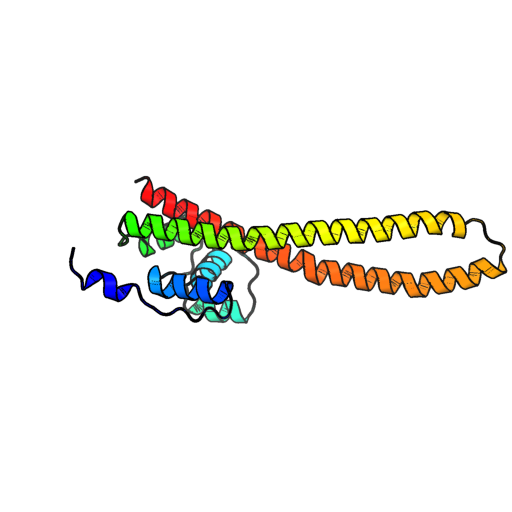. ILE A 1 182 ? -2.872 5.905 15.660 1.00 96.94 182 ILE A C 1
ATOM 1537 O O . ILE A 1 182 ? -3.228 5.788 16.830 1.00 96.94 182 ILE A O 1
ATOM 1541 N N . LYS A 1 183 ? -1.688 6.431 15.336 1.00 96.00 183 LYS A N 1
ATOM 1542 C CA . LYS A 1 183 ? -0.730 6.913 16.335 1.00 96.00 183 LYS A CA 1
ATOM 1543 C C . LYS A 1 183 ? -1.290 8.087 17.146 1.00 96.00 183 LYS A C 1
ATOM 1545 O O . LYS A 1 183 ? -1.250 8.044 18.368 1.00 96.00 183 LYS A O 1
ATOM 1550 N N . ARG A 1 184 ? -1.934 9.065 16.497 1.00 95.38 184 ARG A N 1
ATOM 1551 C CA . ARG A 1 184 ? -2.649 10.150 17.197 1.00 95.38 184 ARG A CA 1
ATOM 1552 C C . ARG A 1 184 ? -3.765 9.639 18.112 1.00 95.38 184 ARG A C 1
ATOM 1554 O O . ARG A 1 184 ? -4.071 10.298 19.096 1.00 95.38 184 ARG A O 1
ATOM 1561 N N . MET A 1 185 ? -4.394 8.507 17.793 1.00 95.00 185 MET A N 1
ATOM 1562 C CA . MET A 1 185 ? -5.386 7.874 18.673 1.00 95.00 185 MET A CA 1
ATOM 1563 C C . MET A 1 185 ? -4.752 7.161 19.876 1.00 95.00 185 MET A C 1
ATOM 1565 O O . MET A 1 185 ? -5.423 7.017 20.888 1.00 95.00 185 MET A O 1
ATOM 1569 N N . LEU A 1 186 ? -3.495 6.713 19.777 1.00 93.44 186 LEU A N 1
ATOM 1570 C CA . LEU A 1 186 ? -2.742 6.085 20.874 1.00 93.44 186 LEU A CA 1
ATOM 1571 C C . LEU A 1 186 ? -2.152 7.097 21.865 1.00 93.44 186 LEU A C 1
ATOM 1573 O O . LEU A 1 186 ? -1.967 6.757 23.036 1.00 93.44 186 LEU A O 1
ATOM 1577 N N . ASP A 1 187 ? -1.833 8.293 21.367 1.00 90.69 187 ASP A N 1
ATOM 1578 C CA . ASP A 1 187 ? -1.237 9.397 22.128 1.00 90.69 187 ASP A CA 1
ATOM 1579 C C . ASP A 1 187 ? -2.290 10.249 22.875 1.00 90.69 187 ASP A C 1
ATOM 1581 O O . ASP A 1 187 ? -1.922 11.130 23.652 1.00 90.69 187 ASP A O 1
ATOM 1585 N N . LYS A 1 188 ? -3.587 10.001 22.635 1.00 76.94 188 LYS A N 1
ATOM 1586 C CA . LYS A 1 188 ? -4.723 10.581 23.374 1.00 76.94 188 LYS A CA 1
ATOM 1587 C C . LYS A 1 188 ? -5.078 9.739 24.595 1.00 76.94 188 LYS A C 1
ATOM 1589 O O . LYS A 1 188 ? -5.503 10.358 25.592 1.00 76.94 188 LYS A O 1
#

pLDDT: mean 79.22, std 15.3, range [34.88, 96.94]

Secondary structure (DSSP, 8-state):
--HHHHGGG------S-HHHHHHHHHHHHH---HHHHHHHHHHHTT----HHHHHHHTTS----SHHHHHHHHHHHHTT--HHHHHHHHHHHHHHHHHHHHHHHHHHHHHHHHHHHHHHHHHHHHHHHTTS-HHHHHHHHHHHHHHHHHHHHHHHHHIIIIIHHHHHHHHHHHHHHHHHHHHHHHH--

Foldseek 3Di:
DDPVVVVLPPDPQPPPDDPVSLCCCCCRLPVHNLLQLLLLLCQCVVHDDDPVSVVVCVVHDHDVYPVSSLVVLCVSCVPPDLVSLVVVLVSLVVVLVVLVVLLVVLVVVVVVVVVVVVVVCVVVVVVQVPDDDVVNVVVVVVCVVVVVVVVVVVVVSCVVRVVVVVVSVSSSVSSVSSSVSSVVVSVD